Protein AF-0000000070430157 (afdb_homodimer)

InterPro domains:
  IPR010345 Interleukin-17 family [PF06083] (82-162)
  IPR029034 Cystine-knot cytokine [G3DSA:2.10.90.10] (23-167)
  IPR029034 Cystine-knot cytokine [SSF57501] (76-163)

Solvent-accessible surface area (backbone atoms only — not comparable to full-atom values): 18250 Å² total; per-residue (Å²): 130,84,74,80,76,74,55,38,76,71,51,65,69,58,50,15,68,73,65,25,70,49,89,90,49,81,51,57,49,43,42,67,38,67,71,50,29,56,55,49,44,53,68,38,42,75,74,48,82,62,81,71,77,79,70,67,41,77,42,85,66,44,74,66,68,67,56,67,96,63,74,43,32,70,48,84,54,61,51,45,21,24,28,16,28,36,19,33,25,38,36,38,25,91,55,32,44,69,40,55,43,42,30,37,42,60,28,33,65,45,18,51,50,96,86,49,59,44,90,57,29,31,34,41,71,39,48,47,53,41,77,32,36,35,57,43,80,97,39,55,41,100,86,41,25,48,31,64,46,68,35,76,40,83,38,31,54,41,28,22,30,24,45,51,71,56,130,129,84,76,81,78,74,55,37,77,71,50,64,67,58,50,15,67,72,65,26,71,49,90,91,49,82,51,58,49,42,42,68,39,69,71,50,29,54,55,48,44,53,67,38,41,74,72,48,80,59,82,72,78,78,72,67,42,78,44,86,65,41,75,63,70,66,57,67,96,62,73,43,32,70,49,83,53,61,51,46,19,24,28,17,27,36,20,34,26,38,37,40,25,90,55,32,46,69,39,55,41,43,29,36,42,60,27,33,65,46,17,50,49,95,86,50,61,45,91,55,28,30,34,42,71,38,48,46,53,42,76,32,35,36,56,44,80,98,37,54,40,99,85,41,26,48,30,66,45,67,37,78,41,83,39,31,55,42,28,21,32,25,44,52,71,56,131

Nearest PDB structures (foldseek):
  7z2m-assembly1_K  TM=6.916E-01  e=1.810E-05  Homo sapiens
  5hi3-assembly1_A  TM=7.019E-01  e=3.022E-05  Homo sapiens
  6hg4-assembly1_A-2  TM=6.286E-01  e=3.795E-05  Homo sapiens
  7z2m-assembly2_I  TM=6.191E-01  e=3.795E-05  Homo sapiens
  5hi5-assembly1_A  TM=6.437E-01  e=1.669E-04  Homo sapiens

Secondary structure (DSSP, 8-state):
------PBPPPHHHHHHHHS--TTSPPGGGGGSHHHHHHHHHHHHTT---------EEEEEES--SPPSS--TT-SSHHHHBSS-EEEEEEE-TTEESSEEEEEEES-SB---SSS--TTEEEEEEEEEEEEEEEEEEEE-TTSBEEEEEEEEEEEEEEEEEEPP--/------PBPPPHHHHHHHHS--TTSPPGGGGGSHHHHHHHHHHHHTT---------EEEEEES--SPPSS--TT-SSHHHHBSS-EEEEEEE-TTEESSEEEEEEES-SB---SSS--TTEEEEEEEEEEEEEEEEEEEE-TTSBEEEEEEEEEEEEEEEEEEPP--

Sequence (334 aa):
MYASSSCQDLTNWRIRQKLGYDPRDSDVSFNIIPQFYKSRKEVLKKSEENGIQRKEQFTRLYGNSTCPSELDTGAYHVMFRSSCPWYVELSVDKTRIPVTMAKARCRCKDCQMKTRPHPDFSCVPVNTYRKVLREIPNQCDSRGYKMYITRLEEVPVACTCVAARVMMYASSSCQDLTNWRIRQKLGYDPRDSDVSFNIIPQFYKSRKEVLKKSEENGIQRKEQFTRLYGNSTCPSELDTGAYHVMFRSSCPWYVELSVDKTRIPVTMAKARCRCKDCQMKTRPHPDFSCVPVNTYRKVLREIPNQCDSRGYKMYITRLEEVPVACTCVAARVM

Organism: Crassostrea virginica (NCBI:txid6565)

Foldseek 3Di:
DPPLQAFAADDPVVQCVVFPDDPVDDDQQCCLPPVVVVVVQVVQCVVDDDPPPFPKDKDFDFDDLADDPDAPCVDDDCLRRFLFHWGWIWIATPQKVVRTDIAIDTSFQFGHDHHDGDPFKGKDFRWGKGKMWGFDPPDYDPVRHTDTGIHIDTGTDHIHIGGHDDD/DPPLQAFAADDPVVQCVVFPDDPVDDDQQCCLPPVVVVVVQVVQCVVDDDPPPFPKDKDFDFDDLADDPDAPCVDDDVLRRFLFHWGWIWIATPQKVVRTDIAIDTSFQFGHDHHDGDPFKGKDFRWGKGKMWGFDPPDYDPVRHTDTGIHIDTGTDHIHIGGHDDD

Radius of gyration: 21.82 Å; Cα contacts (8 Å, |Δi|>4): 723; chains: 2; bounding box: 63×68×58 Å

Structure (mmCIF, N/CA/C/O backbone):
data_AF-0000000070430157-model_v1
#
loop_
_entity.id
_entity.type
_entity.pdbx_description
1 polymer 'Interleukin 17-like protein isoform X2'
#
loop_
_atom_site.group_PDB
_atom_site.id
_atom_site.type_symbol
_atom_site.label_atom_id
_atom_site.label_alt_id
_atom_site.label_comp_id
_atom_site.label_asym_id
_atom_site.label_entity_id
_atom_site.label_seq_id
_atom_site.pdbx_PDB_ins_code
_atom_site.Cartn_x
_atom_site.Cartn_y
_atom_site.Cartn_z
_atom_site.occupancy
_atom_site.B_iso_or_equiv
_atom_site.auth_seq_id
_atom_site.auth_comp_id
_atom_site.auth_asym_id
_atom_site.auth_atom_id
_atom_site.pdbx_PDB_model_num
ATOM 1 N N . MET A 1 1 ? -33.344 18.641 31 1 29.83 1 MET A N 1
ATOM 2 C CA . MET A 1 1 ? -33.094 18.578 29.578 1 29.83 1 MET A CA 1
ATOM 3 C C . MET A 1 1 ? -31.766 17.844 29.297 1 29.83 1 MET A C 1
ATOM 5 O O . MET A 1 1 ? -30.703 18.266 29.766 1 29.83 1 MET A O 1
ATOM 9 N N . TYR A 1 2 ? -31.562 16.531 29.422 1 35.59 2 TYR A N 1
ATOM 10 C CA . TYR A 1 2 ? -30.359 15.727 29.328 1 35.59 2 TYR A CA 1
ATOM 11 C C . TYR A 1 2 ? -29.609 16 28.031 1 35.59 2 TYR A C 1
ATOM 13 O O . TYR A 1 2 ? -30.156 15.805 26.938 1 35.59 2 TYR A O 1
ATOM 21 N N . ALA A 1 3 ? -29.047 17.125 27.797 1 40.72 3 ALA A N 1
ATOM 22 C CA . ALA A 1 3 ? -28.344 17.516 26.578 1 40.72 3 ALA A CA 1
ATOM 23 C C . ALA A 1 3 ? -27.422 16.406 26.094 1 40.72 3 ALA A C 1
ATOM 25 O O . ALA A 1 3 ? -26.438 16.062 26.766 1 40.72 3 ALA A O 1
ATOM 26 N N . SER A 1 4 ? -27.75 15.188 25.672 1 47.22 4 SER A N 1
ATOM 27 C CA . SER A 1 4 ? -27.016 14.062 25.094 1 47.22 4 SER A CA 1
ATOM 28 C C . SER A 1 4 ? -25.891 14.539 24.188 1 47.22 4 SER A C 1
ATOM 30 O O . SER A 1 4 ? -26.109 14.938 23.047 1 47.22 4 SER A O 1
ATOM 32 N N . SER A 1 5 ? -24.953 15.352 24.438 1 57.22 5 SER A N 1
ATOM 33 C CA . SER A 1 5 ? -23.969 16.156 23.734 1 57.22 5 SER A CA 1
ATOM 34 C C . SER A 1 5 ? -23.078 15.281 22.844 1 57.22 5 SER A C 1
ATOM 36 O O . SER A 1 5 ? -22.344 14.43 23.328 1 57.22 5 SER A O 1
ATOM 38 N N . SER A 1 6 ? -23.516 14.75 21.641 1 80.62 6 SER A N 1
ATOM 39 C CA . SER A 1 6 ? -22.828 13.938 20.641 1 80.62 6 SER A CA 1
ATOM 40 C C . SER A 1 6 ? -21.438 14.484 20.344 1 80.62 6 SER A C 1
ATOM 42 O O . SER A 1 6 ? -21.234 15.703 20.375 1 80.62 6 SER A O 1
ATOM 44 N N . CYS A 1 7 ? -20.391 13.727 20.469 1 91.81 7 CYS A N 1
ATOM 45 C CA . CYS A 1 7 ? -19.016 14.102 20.172 1 91.81 7 CYS A CA 1
ATOM 46 C C . CYS A 1 7 ? -18.922 14.703 18.766 1 91.81 7 CYS A C 1
ATOM 48 O O . CYS A 1 7 ? -19.625 14.281 17.859 1 91.81 7 CYS A O 1
ATOM 50 N N . GLN A 1 8 ? -18.203 15.773 18.656 1 94 8 GLN A N 1
ATOM 51 C CA . GLN A 1 8 ? -17.938 16.344 17.344 1 94 8 GLN A CA 1
ATOM 52 C C . GLN A 1 8 ? -16.922 15.508 16.562 1 94 8 GLN A C 1
ATOM 54 O O . GLN A 1 8 ? -16.078 14.836 17.172 1 94 8 GLN A O 1
ATOM 59 N N . ASP A 1 9 ? -17.031 15.562 15.25 1 92.88 9 ASP A N 1
ATOM 60 C CA . ASP A 1 9 ? -16.047 14.898 14.406 1 92.88 9 ASP A CA 1
ATOM 61 C C . ASP A 1 9 ? -14.688 15.602 14.5 1 92.88 9 ASP A C 1
ATOM 63 O O . ASP A 1 9 ? -14.625 16.797 14.781 1 92.88 9 ASP A O 1
ATOM 67 N N . LEU A 1 10 ? -13.625 14.82 14.242 1 93.06 10 LEU A N 1
ATOM 68 C CA . LEU A 1 10 ? -12.297 15.406 14.164 1 93.06 10 LEU A CA 1
ATOM 69 C C . LEU A 1 10 ? -12.203 16.391 13 1 93.06 10 LEU A C 1
ATOM 71 O O . LEU A 1 10 ? -12.789 16.156 11.945 1 93.06 10 LEU A O 1
ATOM 75 N N . THR A 1 11 ? -11.445 17.422 1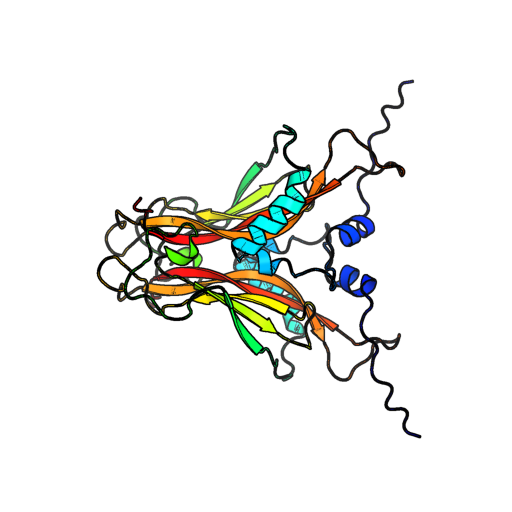3.289 1 91.69 11 THR A N 1
ATOM 76 C CA . THR A 1 11 ? -11.148 18.312 12.18 1 91.69 11 THR A CA 1
ATOM 77 C C . THR A 1 11 ? -10.148 17.672 11.219 1 91.69 11 THR A C 1
ATOM 79 O O . THR A 1 11 ? -9.422 16.75 11.602 1 91.69 11 THR A O 1
ATOM 82 N N . ASN A 1 12 ? -10.102 18.156 10 1 89.56 12 ASN A N 1
ATOM 83 C CA . ASN A 1 12 ? -9.141 17.672 9.016 1 89.56 12 ASN A CA 1
ATOM 84 C C . ASN A 1 12 ? -7.703 17.844 9.508 1 89.56 12 ASN A C 1
ATOM 86 O O . ASN A 1 12 ? -6.859 16.969 9.289 1 89.56 12 ASN A O 1
ATOM 90 N N . TRP A 1 13 ? -7.484 18.953 10.109 1 88 13 TRP A N 1
ATOM 91 C CA . TRP A 1 13 ? -6.148 19.219 10.633 1 88 13 TRP A CA 1
ATOM 92 C C . TRP A 1 13 ? -5.742 18.172 11.664 1 88 13 TRP A C 1
ATOM 94 O O . TRP A 1 13 ? -4.629 17.641 11.609 1 88 13 TRP A O 1
ATOM 104 N N . ARG A 1 14 ? -6.574 17.891 12.586 1 89.81 14 ARG A N 1
ATOM 105 C CA . ARG A 1 14 ? -6.285 16.891 13.617 1 89.81 14 ARG A CA 1
ATOM 106 C C . ARG A 1 14 ? -6.055 15.516 13.008 1 89.81 14 ARG A C 1
ATOM 108 O O . ARG A 1 14 ? -5.168 14.781 13.43 1 89.81 14 ARG A O 1
ATOM 115 N N . ILE A 1 15 ? -6.84 15.156 11.992 1 92.5 15 ILE A N 1
ATOM 116 C CA . ILE A 1 15 ? -6.691 13.883 11.297 1 92.5 15 ILE A CA 1
ATOM 117 C C . ILE A 1 15 ? -5.309 13.805 10.656 1 92.5 15 ILE A C 1
ATOM 119 O O . ILE A 1 15 ? -4.613 12.797 10.797 1 92.5 15 ILE A O 1
ATOM 123 N N . ARG A 1 16 ? -4.891 14.898 10.047 1 90.38 16 ARG A N 1
ATOM 124 C CA . ARG A 1 16 ? -3.582 14.938 9.398 1 90.38 16 ARG A CA 1
ATOM 125 C C . ARG A 1 16 ? -2.459 14.781 10.414 1 90.38 16 ARG A C 1
ATOM 127 O O . ARG A 1 16 ? -1.451 14.125 10.141 1 90.38 16 ARG A O 1
ATOM 134 N N . GLN A 1 17 ? -2.658 15.336 11.547 1 87.12 17 GLN A N 1
ATOM 135 C CA . GLN A 1 17 ? -1.645 15.242 12.594 1 87.12 17 GLN A CA 1
ATOM 136 C C . GLN A 1 17 ? -1.522 13.82 13.117 1 87.12 17 GLN A C 1
ATOM 138 O O . GLN A 1 17 ? -0.422 13.359 13.43 1 87.12 17 GLN A O 1
ATOM 143 N N . LYS A 1 18 ? -2.611 13.188 13.148 1 88.5 18 LYS A N 1
ATOM 144 C CA . LYS A 1 18 ? -2.621 11.852 13.727 1 88.5 18 LYS A CA 1
ATOM 145 C C . LYS A 1 18 ? -2.184 10.797 12.711 1 88.5 18 LYS A C 1
ATOM 147 O O . LYS A 1 18 ? -1.559 9.797 13.07 1 88.5 18 LYS A O 1
ATOM 152 N N . LEU A 1 19 ? -2.473 11.023 11.43 1 90.75 19 LEU A N 1
ATOM 153 C CA . LEU A 1 19 ? -2.199 10.031 10.391 1 90.75 19 LEU A CA 1
ATOM 154 C C . LEU A 1 19 ? -0.985 10.438 9.562 1 90.75 19 LEU A C 1
ATOM 156 O O . LEU A 1 19 ? -0.499 9.648 8.742 1 90.75 19 LEU A O 1
ATOM 160 N N . GLY A 1 20 ? -0.554 11.602 9.742 1 85.31 20 GLY A N 1
ATOM 161 C CA . GLY A 1 20 ? 0.449 12.18 8.859 1 85.31 20 GLY A CA 1
ATOM 162 C C . GLY A 1 20 ? 1.807 11.516 8.984 1 85.31 20 GLY A C 1
ATOM 163 O O . GLY A 1 20 ? 2.098 10.875 10 1 85.31 20 GLY A O 1
ATOM 164 N N . TYR A 1 21 ? 2.598 11.711 8.023 1 85.81 21 TYR A N 1
ATOM 165 C CA . TYR A 1 21 ? 3.969 11.219 7.973 1 85.81 21 TYR A CA 1
ATOM 166 C C . TYR A 1 21 ? 4.832 11.898 9.031 1 85.81 21 TYR A C 1
ATOM 168 O O . TYR A 1 21 ? 4.766 13.117 9.203 1 85.81 21 TYR A O 1
ATOM 176 N N . ASP A 1 22 ? 5.516 11.109 9.719 1 84.44 22 ASP A N 1
ATOM 177 C CA . ASP A 1 22 ? 6.516 11.57 10.68 1 84.44 22 ASP A CA 1
ATOM 178 C C . ASP A 1 22 ? 7.906 11.055 10.312 1 84.44 22 ASP A C 1
ATOM 180 O O . ASP A 1 22 ? 8.18 9.859 10.406 1 84.44 22 ASP A O 1
ATOM 184 N N . PRO A 1 23 ? 8.805 11.984 9.992 1 85.12 23 PRO A N 1
ATOM 185 C CA . PRO A 1 23 ? 10.125 11.547 9.555 1 85.12 23 PRO A CA 1
ATOM 186 C C . PRO A 1 23 ? 10.914 10.852 10.656 1 85.12 23 PRO A C 1
ATOM 188 O O . PRO A 1 23 ? 11.945 10.227 10.383 1 85.12 23 PRO A O 1
ATOM 191 N N . ARG A 1 24 ? 10.531 11.031 11.859 1 84.19 24 ARG A N 1
ATOM 192 C CA . ARG A 1 24 ? 11.227 10.375 12.961 1 84.19 24 ARG A CA 1
ATOM 193 C C . ARG A 1 24 ? 10.836 8.906 13.062 1 84.19 24 ARG A C 1
ATOM 195 O O . ARG A 1 24 ? 11.539 8.117 13.695 1 84.19 24 ARG A O 1
ATOM 202 N N . ASP A 1 25 ? 9.633 8.594 12.422 1 85.25 25 ASP A N 1
ATOM 203 C CA . ASP A 1 25 ? 9.148 7.219 12.438 1 85.25 25 ASP A CA 1
ATOM 204 C C . ASP A 1 25 ? 9.578 6.477 11.172 1 85.25 25 ASP A C 1
ATOM 206 O O . ASP A 1 25 ? 9.82 7.094 10.133 1 85.25 25 ASP A O 1
ATOM 210 N N . SER A 1 26 ? 9.742 5.137 11.344 1 89.5 26 SER A N 1
ATOM 211 C CA . SER A 1 26 ? 9.922 4.336 10.141 1 89.5 26 SER A CA 1
ATOM 212 C C . SER A 1 26 ? 8.695 4.426 9.234 1 89.5 26 SER A C 1
ATOM 214 O O . SER A 1 26 ? 7.562 4.453 9.711 1 89.5 26 SER A O 1
ATOM 216 N N . ASP A 1 27 ? 8.969 4.527 8.031 1 93.75 27 ASP A N 1
ATOM 217 C CA . ASP A 1 27 ? 7.875 4.586 7.062 1 93.75 27 ASP A CA 1
ATOM 218 C C . ASP A 1 27 ? 7.004 3.334 7.141 1 93.75 27 ASP A C 1
ATOM 220 O O . ASP A 1 27 ? 7.5 2.242 7.418 1 93.75 27 ASP A O 1
ATOM 224 N N . VAL A 1 28 ? 5.715 3.494 6.77 1 93.5 28 VAL A N 1
ATOM 225 C CA . VAL A 1 28 ? 4.742 2.42 6.914 1 93.5 28 VAL A CA 1
ATOM 226 C C . VAL A 1 28 ? 5.078 1.282 5.949 1 93.5 28 VAL A C 1
ATOM 228 O O . VAL A 1 28 ? 4.652 0.142 6.156 1 93.5 28 VAL A O 1
ATOM 231 N N . SER A 1 29 ? 5.871 1.55 4.879 1 96.44 29 SER A N 1
ATOM 232 C CA . SER A 1 29 ? 6.223 0.533 3.895 1 96.44 29 SER A CA 1
ATOM 233 C C . SER A 1 29 ? 7.062 -0.578 4.52 1 96.44 29 SER A C 1
ATOM 235 O O . SER A 1 29 ? 7.109 -1.694 3.996 1 96.44 29 SER A O 1
ATOM 237 N N . PHE A 1 30 ? 7.68 -0.305 5.656 1 96.75 30 PHE A N 1
ATOM 238 C CA . PHE A 1 30 ? 8.562 -1.291 6.277 1 96.75 30 PHE A CA 1
ATOM 239 C C . PHE A 1 30 ? 7.75 -2.424 6.895 1 96.75 30 PHE A C 1
ATOM 241 O O . PHE A 1 30 ? 8.297 -3.482 7.215 1 96.75 30 PHE A O 1
ATOM 248 N N . ASN A 1 31 ? 6.5 -2.225 6.98 1 95.62 31 ASN A N 1
ATOM 249 C CA . ASN A 1 31 ? 5.656 -3.227 7.625 1 95.62 31 ASN A CA 1
ATOM 250 C C . ASN A 1 31 ? 5.402 -4.422 6.711 1 95.62 31 ASN A C 1
ATOM 252 O O . ASN A 1 31 ? 4.781 -5.402 7.121 1 95.62 31 ASN A O 1
ATOM 256 N N . ILE A 1 32 ? 5.91 -4.43 5.453 1 97.25 32 ILE A N 1
ATOM 257 C CA . ILE A 1 32 ? 5.828 -5.617 4.609 1 97.25 32 ILE A CA 1
ATOM 258 C C . ILE A 1 32 ? 6.852 -6.652 5.07 1 97.25 32 ILE A C 1
ATOM 260 O O . ILE A 1 32 ? 6.82 -7.805 4.633 1 97.25 32 ILE A O 1
ATOM 264 N N . ILE A 1 33 ? 7.777 -6.133 5.902 1 96.06 33 ILE A N 1
ATOM 265 C CA . ILE A 1 33 ? 8.727 -7.039 6.543 1 96.06 33 ILE A CA 1
ATOM 266 C C . ILE A 1 33 ? 8.07 -7.699 7.754 1 96.06 33 ILE A C 1
ATOM 268 O O . ILE A 1 33 ? 7.676 -7.016 8.703 1 96.06 33 ILE A O 1
ATOM 272 N N . PRO A 1 34 ? 8.008 -9.016 7.766 1 91.5 34 PRO A N 1
ATOM 273 C CA . PRO A 1 34 ? 7.227 -9.727 8.781 1 91.5 34 PRO A CA 1
ATOM 274 C C . PRO A 1 34 ? 7.637 -9.352 10.203 1 91.5 34 PRO A C 1
ATOM 276 O O . PRO A 1 34 ? 6.777 -9.055 11.039 1 91.5 34 PRO A O 1
ATOM 279 N N . GLN A 1 35 ? 8.852 -9.25 10.516 1 89.5 35 GLN A N 1
ATOM 280 C CA . GLN A 1 35 ? 9.305 -8.953 11.875 1 89.5 35 GLN A CA 1
ATOM 281 C C . GLN A 1 35 ? 8.938 -7.531 12.281 1 89.5 35 GLN A C 1
ATOM 283 O O . GLN A 1 35 ? 8.586 -7.281 13.438 1 89.5 35 GLN A O 1
ATOM 288 N N . PHE A 1 36 ? 8.977 -6.684 11.375 1 90 36 PHE A N 1
ATOM 289 C CA . PHE A 1 36 ? 8.664 -5.281 11.641 1 90 36 PHE A CA 1
ATOM 290 C C . PHE A 1 36 ? 7.18 -5.102 11.922 1 90 36 PHE A C 1
ATOM 292 O O . PHE A 1 36 ? 6.801 -4.406 12.859 1 90 36 PHE A O 1
ATOM 299 N N . TYR A 1 37 ? 6.457 -5.785 11.148 1 87.19 37 TYR A N 1
ATOM 300 C CA . TYR A 1 37 ? 5.012 -5.711 11.32 1 87.19 37 TYR A CA 1
ATOM 301 C C . TYR A 1 37 ? 4.594 -6.254 12.68 1 87.19 37 TYR A C 1
ATOM 303 O O . TYR A 1 37 ? 3.785 -5.641 13.383 1 87.19 37 TYR A O 1
ATOM 311 N N . LYS A 1 38 ? 5.086 -7.363 13.016 1 82.88 38 LYS A N 1
ATOM 312 C CA . LYS A 1 38 ? 4.742 -7.977 14.297 1 82.88 38 LYS A CA 1
ATOM 313 C C . LYS A 1 38 ? 5.07 -7.043 15.461 1 82.88 38 LYS A C 1
ATOM 315 O O . LYS A 1 38 ? 4.254 -6.863 16.375 1 82.88 38 LYS A O 1
ATOM 320 N N . SER A 1 39 ? 6.129 -6.422 15.391 1 82.38 39 SER A N 1
ATOM 321 C CA . SER A 1 39 ? 6.57 -5.523 16.453 1 82.38 39 SER A CA 1
ATOM 322 C C . SER A 1 39 ? 5.68 -4.285 16.531 1 82.38 39 SER A C 1
ATOM 324 O O . SER A 1 39 ? 5.273 -3.877 17.625 1 82.38 39 SER A O 1
ATOM 326 N N . ARG A 1 40 ? 5.359 -3.795 15.383 1 79.69 40 ARG A N 1
ATOM 327 C CA . ARG A 1 40 ? 4.578 -2.562 15.344 1 79.69 40 ARG A CA 1
ATOM 328 C C . ARG A 1 40 ? 3.131 -2.822 15.742 1 79.69 40 ARG A C 1
ATOM 330 O O . ARG A 1 40 ? 2.516 -2.006 16.438 1 79.69 40 ARG A O 1
ATOM 337 N N . LYS A 1 41 ? 2.684 -3.943 15.234 1 77.5 41 LYS A N 1
ATOM 338 C CA . LYS A 1 41 ? 1.318 -4.32 15.586 1 77.5 41 LYS A CA 1
ATOM 339 C C . LYS A 1 41 ? 1.164 -4.496 17.094 1 77.5 41 LYS A C 1
ATOM 341 O O . LYS A 1 41 ? 0.147 -4.102 17.672 1 77.5 41 LYS A O 1
ATOM 346 N N . GLU A 1 42 ? 2.072 -5.055 17.672 1 74.12 42 GLU A N 1
ATOM 347 C CA . GLU A 1 42 ? 2.062 -5.254 19.125 1 74.12 42 GLU A CA 1
ATOM 348 C C . GLU A 1 42 ? 2.074 -3.92 19.859 1 74.12 42 GLU A C 1
ATOM 350 O O . GLU A 1 42 ? 1.373 -3.754 20.859 1 74.12 42 GLU A O 1
ATOM 355 N N . VAL A 1 43 ? 2.725 -3.021 19.266 1 67.56 43 VAL A N 1
ATOM 356 C CA . VAL A 1 43 ? 2.82 -1.701 19.875 1 67.56 43 VAL A CA 1
ATOM 357 C C . VAL A 1 43 ? 1.497 -0.957 19.719 1 67.56 43 VAL A C 1
ATOM 359 O O . VAL A 1 43 ? 1.045 -0.269 20.641 1 67.56 43 VAL A O 1
ATOM 362 N N . LEU A 1 44 ? 0.993 -1.31 18.531 1 64.69 44 LEU A N 1
ATOM 363 C CA . LEU A 1 44 ? -0.241 -0.585 18.25 1 64.69 44 LEU A CA 1
ATOM 364 C C . LEU A 1 44 ? -1.448 -1.328 18.812 1 64.69 44 LEU A C 1
ATOM 366 O O . LEU A 1 44 ? -2.504 -0.729 19.031 1 64.69 44 LEU A O 1
ATOM 370 N N . LYS A 1 45 ? -1.643 -2.816 18.781 1 59.09 45 LYS A N 1
ATOM 371 C CA . LYS A 1 45 ? -2.713 -3.625 19.344 1 59.09 45 LYS A CA 1
ATOM 372 C C . LYS A 1 45 ? -2.826 -3.398 20.859 1 59.09 45 LYS A C 1
ATOM 374 O O . LYS A 1 45 ? -3.875 -3.656 21.453 1 59.09 45 LYS A O 1
ATOM 379 N N . LYS A 1 46 ? -1.7 -3.252 21.547 1 51.5 46 LYS A N 1
ATOM 380 C CA . LYS A 1 46 ? -2 -3.162 22.969 1 51.5 46 LYS A CA 1
ATOM 381 C C . LYS A 1 46 ? -3.338 -2.465 23.219 1 51.5 46 LYS A C 1
ATOM 383 O O . LYS A 1 46 ? -3.867 -2.488 24.328 1 51.5 46 LYS A O 1
ATOM 388 N N . SER A 1 47 ? -3.75 -1.555 22.406 1 47.09 47 SER A N 1
ATOM 389 C CA . SER A 1 47 ? -5.074 -1.043 22.75 1 47.09 47 SER A CA 1
ATOM 390 C C . SER A 1 47 ? -6.172 -1.919 22.156 1 47.09 47 SER A C 1
ATOM 392 O O . SER A 1 47 ? -7.137 -1.41 21.578 1 47.09 47 SER A O 1
ATOM 394 N N . GLU A 1 48 ? -5.844 -2.914 21.469 1 46 48 GLU A N 1
ATOM 395 C CA . GLU A 1 48 ? -6.852 -3.623 20.688 1 46 48 GLU A CA 1
ATOM 396 C C . GLU A 1 48 ? -8.172 -3.715 21.438 1 46 48 GLU A C 1
ATOM 398 O O . GLU A 1 48 ? -9.219 -3.326 20.906 1 46 48 GLU A O 1
ATOM 403 N N . GLU A 1 49 ? -8.352 -5.148 21.828 1 46.53 49 GLU A N 1
ATOM 404 C CA . GLU A 1 49 ? -9.5 -5.992 21.531 1 46.53 49 GLU A CA 1
ATOM 405 C C . GLU A 1 49 ? -10.75 -5.516 22.266 1 46.53 49 GLU A C 1
ATOM 407 O O . GLU A 1 49 ? -11.141 -6.109 23.281 1 46.53 49 GLU A O 1
ATOM 412 N N . ASN A 1 50 ? -10.695 -4.422 22.625 1 45 50 ASN A N 1
ATOM 413 C CA . ASN A 1 50 ? -12.062 -4.461 23.141 1 45 50 ASN A CA 1
ATOM 414 C C . ASN A 1 50 ? -13.055 -4.867 22.047 1 45 50 ASN A C 1
ATOM 416 O O . ASN A 1 50 ? -12.797 -4.66 20.859 1 45 50 ASN A O 1
ATOM 420 N N . GLY A 1 51 ? -13.953 -5.738 22.188 1 46.56 51 GLY A N 1
ATOM 421 C CA . GLY A 1 51 ? -15.188 -6.285 21.656 1 46.56 51 GLY A CA 1
ATOM 422 C C . GLY A 1 51 ? -15.828 -5.387 20.609 1 46.56 51 GLY A C 1
ATOM 423 O O . GLY A 1 51 ? -17.031 -5.469 20.375 1 46.56 51 GLY A O 1
ATOM 424 N N . ILE A 1 52 ? -15.281 -4.227 20.406 1 52.28 52 ILE A N 1
ATOM 425 C CA . ILE A 1 52 ? -16.172 -3.449 19.547 1 52.28 52 ILE A CA 1
ATOM 426 C C . ILE A 1 52 ? -16.234 -4.09 18.156 1 52.28 52 ILE A C 1
ATOM 428 O O . ILE A 1 52 ? -15.203 -4.277 17.5 1 52.28 52 ILE A O 1
ATOM 432 N N . GLN A 1 53 ? -17.219 -4.879 17.875 1 54.91 53 GLN A N 1
ATOM 433 C CA . GLN A 1 53 ? -17.625 -5.488 16.609 1 54.91 53 GLN A CA 1
ATOM 434 C C . GLN A 1 53 ? -17.422 -4.527 15.438 1 54.91 53 GLN A C 1
ATOM 436 O O . GLN A 1 53 ? -17.984 -3.434 15.422 1 54.91 53 GLN A O 1
ATOM 441 N N . ARG A 1 54 ? -16.328 -4.527 14.695 1 63.25 54 ARG A N 1
ATOM 442 C CA . ARG A 1 54 ? -16.094 -3.797 13.453 1 63.25 54 ARG A CA 1
ATOM 443 C C . ARG A 1 54 ? -17.156 -4.117 12.414 1 63.25 54 ARG A C 1
ATOM 445 O O . ARG A 1 54 ? -17.438 -5.289 12.148 1 63.25 54 ARG A O 1
ATOM 452 N N . LYS A 1 55 ? -18 -3.129 12.172 1 80.94 55 LYS A N 1
ATOM 453 C CA . LYS A 1 55 ? -19 -3.303 11.133 1 80.94 55 LYS A CA 1
ATOM 454 C C . LYS A 1 55 ? -18.469 -2.848 9.773 1 80.94 55 LYS A C 1
ATOM 456 O O . LYS A 1 55 ? -18.938 -1.85 9.227 1 80.94 55 LYS A O 1
ATOM 461 N N . GLU A 1 56 ? -17.375 -3.533 9.305 1 92.62 56 GLU A N 1
ATOM 462 C CA . GLU A 1 56 ? -16.891 -3.236 7.965 1 92.62 56 GLU A CA 1
ATOM 463 C C . GLU A 1 56 ? -17.734 -3.93 6.902 1 92.62 56 GLU A C 1
ATOM 465 O O . GLU A 1 56 ? -18.078 -5.109 7.039 1 92.62 56 GLU A O 1
ATOM 470 N N . GLN A 1 57 ? -18.203 -3.131 5.969 1 96.56 57 GLN A N 1
ATOM 471 C CA . GLN A 1 57 ? -18.984 -3.645 4.848 1 96.56 57 GLN A CA 1
ATOM 472 C C . GLN A 1 57 ? -18.156 -3.67 3.566 1 96.56 57 GLN A C 1
ATOM 474 O O . GLN A 1 57 ? -17.359 -2.771 3.324 1 96.56 57 GLN A O 1
ATOM 479 N N . PHE A 1 58 ? -18.453 -4.703 2.768 1 97.06 58 PHE A N 1
ATOM 480 C CA . PHE A 1 58 ? -17.719 -4.859 1.516 1 97.06 58 PHE A CA 1
ATOM 481 C C . PHE A 1 58 ? -18.688 -4.93 0.334 1 97.06 58 PHE A C 1
ATOM 483 O O . PHE A 1 58 ? -19.703 -5.625 0.395 1 97.06 58 PHE A O 1
ATOM 490 N N . THR A 1 59 ? -18.391 -4.152 -0.673 1 97.75 59 THR A N 1
ATOM 491 C CA . THR A 1 59 ? -19.125 -4.211 -1.936 1 97.75 59 THR A CA 1
ATOM 492 C C . THR A 1 59 ? -18.156 -4.297 -3.113 1 97.75 59 THR A C 1
ATOM 494 O O . THR A 1 59 ? -17.109 -3.641 -3.117 1 97.75 59 THR A O 1
ATOM 497 N N . ARG A 1 60 ? -18.5 -5.078 -4.062 1 97.38 60 ARG A N 1
ATOM 498 C CA . ARG A 1 60 ? -17.656 -5.168 -5.25 1 97.38 60 ARG A CA 1
ATOM 499 C C . ARG A 1 60 ? -17.562 -3.816 -5.953 1 97.38 60 ARG A C 1
ATOM 501 O O . ARG A 1 60 ? -18.578 -3.178 -6.234 1 97.38 60 ARG A O 1
ATOM 508 N N . LEU A 1 61 ? -16.406 -3.471 -6.227 1 97.56 61 LEU A N 1
ATOM 509 C CA . LEU A 1 61 ? -16.172 -2.152 -6.805 1 97.56 61 LEU A CA 1
ATOM 510 C C . LEU A 1 61 ? -15.68 -2.27 -8.242 1 97.56 61 LEU A C 1
ATOM 512 O O . LEU A 1 61 ? -16.141 -1.536 -9.125 1 97.56 61 LEU A O 1
ATOM 516 N N . TYR A 1 62 ? -14.734 -3.178 -8.508 1 97.38 62 TYR A N 1
ATOM 517 C CA . TYR A 1 62 ? -14.117 -3.279 -9.828 1 97.38 62 TYR A CA 1
ATOM 518 C C . TYR A 1 62 ? -13.68 -4.711 -10.117 1 97.38 62 TYR A C 1
ATOM 520 O O . TYR A 1 62 ? -13.039 -5.352 -9.273 1 97.38 62 TYR A O 1
ATOM 528 N N . GLY A 1 63 ? -13.969 -5.176 -11.32 1 94.94 63 GLY A N 1
ATOM 529 C CA . GLY A 1 63 ? -13.562 -6.508 -11.734 1 94.94 63 GLY A CA 1
ATOM 530 C C . GLY A 1 63 ? -14.625 -7.559 -11.477 1 94.94 63 GLY A C 1
ATOM 531 O O . GLY A 1 63 ? -15.555 -7.332 -10.703 1 94.94 63 GLY A O 1
ATOM 532 N N . ASN A 1 64 ? -14.453 -8.75 -12.172 1 94.38 64 ASN A N 1
ATOM 533 C CA . ASN A 1 64 ? -15.336 -9.891 -11.953 1 94.38 64 ASN A CA 1
ATOM 534 C C . ASN A 1 64 ? -14.945 -10.664 -10.695 1 94.38 64 ASN A C 1
ATOM 536 O O . ASN A 1 64 ? -13.766 -10.859 -10.422 1 94.38 64 ASN A O 1
ATOM 540 N N . SER A 1 65 ? -15.977 -11.039 -9.93 1 95.94 65 SER A N 1
ATOM 541 C CA . SER A 1 65 ? -15.688 -11.719 -8.664 1 95.94 65 SER A CA 1
ATOM 542 C C . SER A 1 65 ? -15.641 -13.234 -8.852 1 95.94 65 SER A C 1
ATOM 544 O O . SER A 1 65 ? -15.211 -13.953 -7.949 1 95.94 65 SER A O 1
ATOM 546 N N . THR A 1 66 ? -16.062 -13.695 -10 1 95.31 66 THR A N 1
ATOM 547 C CA . THR A 1 66 ? -16.125 -15.133 -10.258 1 95.31 66 THR A CA 1
ATOM 548 C C . THR A 1 66 ? -14.766 -15.641 -10.742 1 95.31 66 THR A C 1
ATOM 550 O O . THR A 1 66 ? -14.109 -15 -11.562 1 95.31 66 THR A O 1
ATOM 553 N N . CYS A 1 67 ? -14.359 -16.766 -10.242 1 93.88 67 CYS A N 1
ATOM 554 C CA . CYS A 1 67 ? -13.125 -17.391 -10.711 1 93.88 67 CYS A CA 1
ATOM 555 C C . CYS A 1 67 ? -13.25 -17.828 -12.164 1 93.88 67 CYS A C 1
ATOM 557 O O . CYS A 1 67 ? -14.133 -18.625 -12.5 1 93.88 67 CYS A O 1
ATOM 559 N N . PRO A 1 68 ? -12.32 -17.391 -12.945 1 89.44 68 PRO A N 1
ATOM 560 C CA . PRO A 1 68 ? -12.438 -17.734 -14.359 1 89.44 68 PRO A CA 1
ATOM 561 C C . PRO A 1 68 ? -12.008 -19.172 -14.648 1 89.44 68 PRO A C 1
ATOM 563 O O . PRO A 1 68 ? -11.148 -19.719 -13.953 1 89.44 68 PRO A O 1
ATOM 566 N N . SER A 1 69 ? -12.664 -19.719 -15.664 1 84.44 69 SER A N 1
ATOM 567 C CA . SER A 1 69 ? -12.258 -21.047 -16.109 1 84.44 69 SER A CA 1
ATOM 568 C C . SER A 1 69 ? -10.938 -20.984 -16.891 1 84.44 69 SER A C 1
ATOM 570 O O . SER A 1 69 ? -10.188 -21.969 -16.906 1 84.44 69 SER A O 1
ATOM 572 N N . GLU A 1 70 ? -10.766 -19.797 -17.516 1 82.25 70 GLU A N 1
ATOM 573 C CA . GLU A 1 70 ? -9.516 -19.531 -18.234 1 82.25 70 GLU A CA 1
ATOM 574 C C . GLU A 1 70 ? -9.047 -18.094 -18 1 82.25 70 GLU A C 1
ATOM 576 O O . GLU A 1 70 ? -9.859 -17.172 -17.969 1 82.25 70 GLU A O 1
ATOM 581 N N . LEU A 1 71 ? -7.719 -18.047 -17.906 1 82.19 71 LEU A N 1
ATOM 582 C CA . LEU A 1 71 ? -7.168 -16.703 -17.703 1 82.19 71 LEU A CA 1
ATOM 583 C C . LEU A 1 71 ? -7.316 -15.859 -18.969 1 82.19 71 LEU A C 1
ATOM 585 O O . LEU A 1 71 ? -7.188 -16.375 -20.078 1 82.19 71 LEU A O 1
ATOM 589 N N . ASP A 1 72 ? -7.629 -14.617 -18.766 1 79.38 72 ASP A N 1
ATOM 590 C CA . ASP A 1 72 ? -7.645 -13.664 -19.859 1 79.38 72 ASP A CA 1
ATOM 591 C C . ASP A 1 72 ? -6.234 -13.203 -20.219 1 79.38 72 ASP A C 1
ATOM 593 O O . ASP A 1 72 ? -5.805 -12.125 -19.781 1 79.38 72 ASP A O 1
ATOM 597 N N . THR A 1 73 ? -5.516 -13.875 -21.047 1 79.31 73 THR A N 1
ATOM 598 C CA . THR A 1 73 ? -4.109 -13.617 -21.344 1 79.31 73 THR A CA 1
ATOM 599 C C . THR A 1 73 ? -3.957 -12.391 -22.234 1 79.31 73 THR A C 1
ATOM 601 O O . THR A 1 73 ? -2.852 -11.883 -22.406 1 79.31 73 THR A O 1
ATOM 604 N N . GLY A 1 74 ? -5.07 -11.859 -22.734 1 78.12 74 GLY A N 1
ATOM 605 C CA . GLY A 1 74 ? -5.027 -10.656 -23.547 1 78.12 74 GLY A CA 1
ATOM 606 C C . GLY A 1 74 ? -5.199 -9.383 -22.75 1 78.12 74 GLY A C 1
ATOM 607 O O . GLY A 1 74 ? -5.047 -8.281 -23.281 1 78.12 74 GLY A O 1
ATOM 608 N N . ALA A 1 75 ? -5.539 -9.609 -21.547 1 81.44 75 ALA A N 1
ATOM 609 C CA . ALA A 1 75 ? -5.801 -8.438 -20.719 1 81.44 75 ALA A CA 1
ATOM 610 C C . ALA A 1 75 ? -4.516 -7.672 -20.438 1 81.44 75 ALA A C 1
ATOM 612 O O . ALA A 1 75 ? -3.441 -8.266 -20.312 1 81.44 75 ALA A O 1
ATOM 613 N N . TYR A 1 76 ? -4.656 -6.426 -20.266 1 80.06 76 TYR A N 1
ATOM 614 C CA . TYR A 1 76 ? -3.486 -5.582 -20.047 1 80.06 76 TYR A CA 1
ATOM 615 C C . TYR A 1 76 ? -3.066 -5.613 -18.578 1 80.06 76 TYR A C 1
ATOM 617 O O . TYR A 1 76 ? -1.88 -5.742 -18.266 1 80.06 76 TYR A O 1
ATOM 625 N N . HIS A 1 77 ? -4.047 -5.52 -17.766 1 88.69 77 HIS A N 1
ATOM 626 C CA . HIS A 1 77 ? -3.689 -5.375 -16.359 1 88.69 77 HIS A CA 1
ATOM 627 C C . HIS A 1 77 ? -3.404 -6.73 -15.727 1 88.69 77 HIS A C 1
ATOM 629 O O . HIS A 1 77 ? -4.121 -7.703 -15.977 1 88.69 77 HIS A O 1
ATOM 635 N N . VAL A 1 78 ? -2.475 -6.766 -14.891 1 92.56 78 VAL A N 1
ATOM 636 C CA . VAL A 1 78 ? -1.909 -7.965 -14.281 1 92.56 78 VAL A CA 1
ATOM 637 C C . VAL A 1 78 ? -2.99 -8.703 -13.484 1 92.56 78 VAL A C 1
ATOM 639 O O . VAL A 1 78 ? -2.979 -9.93 -13.406 1 92.56 78 VAL A O 1
ATOM 642 N N . MET A 1 79 ? -4.004 -8.008 -13.008 1 94.25 79 MET A N 1
ATOM 643 C CA . MET A 1 79 ? -5.023 -8.594 -12.141 1 94.25 79 MET A CA 1
ATOM 644 C C . MET A 1 79 ? -5.863 -9.609 -12.898 1 94.25 79 MET A C 1
ATOM 646 O O . MET A 1 79 ? -6.5 -10.477 -12.297 1 94.25 79 MET A O 1
ATOM 650 N N . PHE A 1 80 ? -5.762 -9.555 -14.227 1 90.44 80 PHE A N 1
ATOM 651 C CA . PHE A 1 80 ? -6.578 -10.445 -15.039 1 90.44 80 PHE A CA 1
ATOM 652 C C . PHE A 1 80 ? -5.742 -11.594 -15.602 1 90.44 80 PHE A C 1
ATOM 654 O O . PHE A 1 80 ? -6.289 -12.594 -16.062 1 90.44 80 PHE A O 1
ATOM 661 N N . ARG A 1 81 ? -4.48 -11.484 -15.469 1 91.31 81 ARG A N 1
ATOM 662 C CA . ARG A 1 81 ? -3.592 -12.484 -16.047 1 91.31 81 ARG A CA 1
ATOM 663 C C . ARG A 1 81 ? -2.881 -13.281 -14.969 1 91.31 81 ARG A C 1
ATOM 665 O O . ARG A 1 81 ? -2.209 -14.273 -15.258 1 91.31 81 ARG A O 1
ATOM 672 N N . SER A 1 82 ? -2.99 -12.797 -13.781 1 93.62 82 SER A N 1
ATOM 673 C CA . SER A 1 82 ? -2.389 -13.508 -12.656 1 93.62 82 SER A CA 1
ATOM 674 C C . SER A 1 82 ? -2.979 -14.906 -12.508 1 93.62 82 SER A C 1
ATOM 676 O O . SER A 1 82 ? -4.164 -15.117 -12.766 1 93.62 82 SER A O 1
ATOM 678 N N . SER A 1 83 ? -2.125 -15.844 -12.062 1 92.25 83 SER A N 1
ATOM 679 C CA . SER A 1 83 ? -2.619 -17.172 -11.727 1 92.25 83 SER A CA 1
ATOM 680 C C . SER A 1 83 ? -3.582 -17.125 -10.547 1 92.25 83 SER A C 1
ATOM 682 O O . SER A 1 83 ? -4.281 -18.109 -10.273 1 92.25 83 SER A O 1
ATOM 684 N N . CYS A 1 84 ? -3.566 -16.047 -9.828 1 95.12 84 CYS A N 1
ATOM 685 C CA . CYS A 1 84 ? -4.527 -15.734 -8.773 1 95.12 84 CYS A CA 1
ATOM 686 C C . CYS A 1 84 ? -5.203 -14.391 -9.031 1 95.12 84 CYS A C 1
ATOM 688 O O . CYS A 1 84 ? -4.953 -13.414 -8.312 1 95.12 84 CYS A O 1
ATOM 690 N N . PRO A 1 85 ? -6.129 -14.406 -10.078 1 95.69 85 PRO A N 1
ATOM 691 C CA . PRO A 1 85 ? -6.781 -13.133 -10.375 1 95.69 85 PRO A CA 1
ATOM 692 C C . PRO A 1 85 ? -7.539 -12.562 -9.172 1 95.69 85 PRO A C 1
ATOM 694 O O . PRO A 1 85 ? -7.91 -13.305 -8.266 1 95.69 85 PRO A O 1
ATOM 697 N N . TRP A 1 86 ? -7.707 -11.227 -9.195 1 98.06 86 TRP A N 1
ATOM 698 C CA . TRP A 1 86 ? -8.414 -10.602 -8.086 1 98.06 86 TRP A CA 1
ATOM 699 C C . TRP A 1 86 ? -9.375 -9.531 -8.586 1 98.06 86 TRP A C 1
ATOM 701 O O . TRP A 1 86 ? -9.359 -9.172 -9.773 1 98.06 86 TRP A O 1
ATOM 711 N N . TYR A 1 87 ? -10.258 -9.203 -7.746 1 97.81 87 TYR A N 1
ATOM 712 C CA . TYR A 1 87 ? -11.133 -8.047 -7.945 1 97.81 87 TYR A CA 1
ATOM 713 C C . TYR A 1 87 ? -11.031 -7.078 -6.777 1 97.81 87 TYR A C 1
ATOM 715 O O . TYR A 1 87 ? -10.328 -7.348 -5.797 1 97.81 87 TYR A O 1
ATOM 723 N N . VAL A 1 88 ? -11.625 -5.863 -6.98 1 98.56 88 VAL A N 1
ATOM 724 C CA . VAL A 1 88 ? -11.492 -4.832 -5.957 1 98.56 88 VAL A CA 1
ATOM 725 C C . VAL A 1 88 ? -12.836 -4.598 -5.273 1 98.56 88 VAL A C 1
ATOM 727 O O . VAL A 1 88 ? -13.867 -4.477 -5.941 1 98.56 88 VAL A O 1
ATOM 730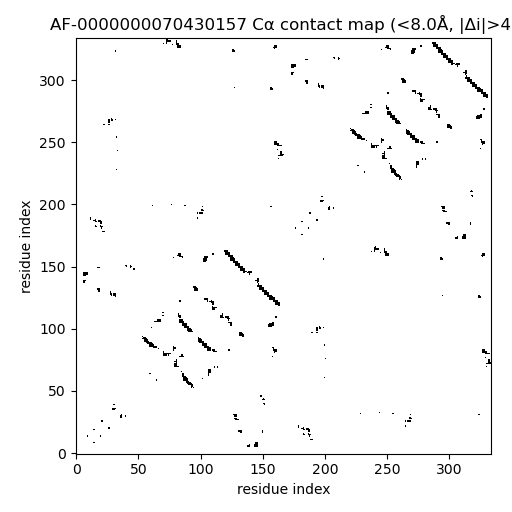 N N . GLU A 1 89 ? -12.734 -4.559 -3.959 1 98.56 89 GLU A N 1
ATOM 731 C CA . GLU A 1 89 ? -13.914 -4.266 -3.148 1 98.56 89 GLU A CA 1
ATOM 732 C C . GLU A 1 89 ? -13.797 -2.898 -2.48 1 98.56 89 GLU A C 1
ATOM 734 O O . GLU A 1 89 ? -12.703 -2.467 -2.119 1 98.56 89 GLU A O 1
ATOM 739 N N . LEU A 1 90 ? -14.961 -2.295 -2.377 1 98.19 90 LEU A N 1
ATOM 740 C CA . LEU A 1 90 ? -15.078 -1.111 -1.532 1 98.19 90 LEU A CA 1
ATOM 741 C C . LEU A 1 90 ? -15.273 -1.504 -0.072 1 98.19 90 LEU A C 1
ATOM 743 O O . LEU A 1 90 ? -16.266 -2.154 0.272 1 98.19 90 LEU A O 1
ATOM 747 N N . SER A 1 91 ? -14.328 -1.229 0.716 1 97.56 91 SER A N 1
ATOM 748 C CA . SER A 1 91 ? -14.438 -1.397 2.162 1 97.56 91 SER A CA 1
ATOM 749 C C . SER A 1 91 ? -14.984 -0.138 2.824 1 97.56 91 SER A C 1
ATOM 751 O O . SER A 1 91 ? -14.406 0.944 2.686 1 97.56 91 SER A O 1
ATOM 753 N N . VAL A 1 92 ? -16.141 -0.272 3.58 1 97.25 92 VAL A N 1
ATOM 754 C CA . VAL A 1 92 ? -16.75 0.858 4.273 1 97.25 92 VAL A CA 1
ATOM 755 C C . VAL A 1 92 ? -16.812 0.571 5.773 1 97.25 92 VAL A C 1
ATOM 757 O O . VAL A 1 92 ? -17.438 -0.407 6.199 1 97.25 92 VAL A O 1
ATOM 760 N N . ASP A 1 93 ? -16.156 1.323 6.547 1 95.12 93 ASP A N 1
ATOM 761 C CA . ASP A 1 93 ? -16.188 1.292 8.008 1 95.12 93 ASP A CA 1
ATOM 762 C C . ASP A 1 93 ? -16.375 2.693 8.586 1 95.12 93 ASP A C 1
ATOM 764 O O . ASP A 1 93 ? -15.453 3.504 8.578 1 95.12 93 ASP A O 1
ATOM 768 N N . LYS A 1 94 ? -17.531 2.967 9.125 1 93.25 94 LYS A N 1
ATOM 769 C CA . LYS A 1 94 ? -17.891 4.305 9.586 1 93.25 94 LYS A CA 1
ATOM 770 C C . LYS A 1 94 ? -17.125 4.68 10.852 1 93.25 94 LYS A C 1
ATOM 772 O O . LYS A 1 94 ? -17.109 5.844 11.25 1 93.25 94 LYS A O 1
ATOM 777 N N . THR A 1 95 ? -16.516 3.715 11.453 1 92.31 95 THR A N 1
ATOM 778 C CA . THR A 1 95 ? -15.789 3.975 12.688 1 92.31 95 THR A CA 1
ATOM 779 C C . THR A 1 95 ? -14.289 4.086 12.422 1 92.31 95 THR A C 1
ATOM 781 O O . THR A 1 95 ? -13.484 4.09 13.359 1 92.31 95 THR A O 1
ATOM 784 N N . ARG A 1 96 ? -13.898 4.207 11.148 1 94.44 96 ARG A N 1
ATOM 785 C CA . ARG A 1 96 ? -12.5 4.273 10.734 1 94.44 96 ARG A CA 1
ATOM 786 C C . ARG A 1 96 ? -12.234 5.523 9.898 1 94.44 96 ARG A C 1
ATOM 788 O O . ARG A 1 96 ? -13.094 5.965 9.141 1 94.44 96 ARG A O 1
ATOM 795 N N . ILE A 1 97 ? -11.109 6.129 10.086 1 94.44 97 ILE A N 1
ATOM 796 C CA . ILE A 1 97 ? -10.586 7.125 9.164 1 94.44 97 ILE A CA 1
ATOM 797 C C . ILE A 1 97 ? -9.32 6.59 8.484 1 94.44 97 ILE A C 1
ATOM 799 O O . ILE A 1 97 ? -8.32 6.332 9.148 1 94.44 97 ILE A O 1
ATOM 803 N N . PRO A 1 98 ? -9.422 6.395 7.199 1 95.81 98 PRO A N 1
ATOM 804 C CA . PRO A 1 98 ? -10.453 6.758 6.23 1 95.81 98 PRO A CA 1
ATOM 805 C C . PRO A 1 98 ? -11.664 5.836 6.285 1 95.81 98 PRO A C 1
ATOM 807 O O . PRO A 1 98 ? -11.523 4.633 6.516 1 95.81 98 PRO A O 1
ATOM 810 N N . VAL A 1 99 ? -12.805 6.316 5.973 1 95.69 99 VAL A N 1
ATOM 811 C CA . VAL A 1 99 ? -14.055 5.578 6.039 1 95.69 99 VAL A CA 1
ATOM 812 C C . VAL A 1 99 ? -14.117 4.562 4.898 1 95.69 99 VAL A C 1
ATOM 814 O O . VAL A 1 99 ? -14.641 3.459 5.074 1 95.69 99 VAL A O 1
ATOM 817 N N . THR A 1 100 ? -13.594 4.996 3.705 1 96.88 100 THR A N 1
ATOM 818 C CA . THR A 1 100 ? -13.641 4.129 2.531 1 96.88 100 THR A CA 1
ATOM 819 C C . THR A 1 100 ? -12.234 3.783 2.053 1 96.88 100 THR A C 1
ATOM 821 O O . THR A 1 100 ? -11.344 4.637 2.059 1 96.88 100 THR A O 1
ATOM 824 N N . MET A 1 101 ? -12.047 2.506 1.7 1 97.31 101 MET A N 1
ATOM 825 C CA . MET A 1 101 ? -10.805 2.02 1.114 1 97.31 101 MET A CA 1
ATOM 826 C C . MET A 1 101 ? -11.078 0.966 0.047 1 97.31 101 MET A C 1
ATOM 828 O O . MET A 1 101 ? -12.102 0.28 0.095 1 97.31 101 MET A O 1
ATOM 832 N N . ALA A 1 102 ? -10.195 0.939 -0.906 1 98.19 102 ALA A N 1
ATOM 833 C CA . ALA A 1 102 ? -10.211 -0.149 -1.88 1 98.19 102 ALA A CA 1
ATOM 834 C C . ALA A 1 102 ? -9.328 -1.307 -1.427 1 98.19 102 ALA A C 1
ATOM 836 O O . ALA A 1 102 ? -8.195 -1.094 -0.983 1 98.19 102 ALA A O 1
ATOM 837 N N . LYS A 1 103 ? -9.883 -2.48 -1.486 1 98.62 103 LYS A N 1
ATOM 838 C CA . LYS A 1 103 ? -9.172 -3.689 -1.083 1 98.62 103 LYS A CA 1
ATOM 839 C C . LYS A 1 103 ? -9.281 -4.773 -2.152 1 98.62 103 LYS A C 1
ATOM 841 O O . LYS A 1 103 ? -10.344 -4.961 -2.746 1 98.62 103 LYS A O 1
ATOM 846 N N . ALA A 1 104 ? -8.211 -5.441 -2.443 1 98.75 104 ALA A N 1
ATOM 847 C CA . ALA A 1 104 ? -8.219 -6.559 -3.381 1 98.75 104 ALA A CA 1
ATOM 848 C C . ALA A 1 104 ? -8.789 -7.816 -2.729 1 98.75 104 ALA A C 1
ATOM 850 O O . ALA A 1 104 ? -8.609 -8.039 -1.528 1 98.75 104 ALA A O 1
ATOM 851 N N . ARG A 1 105 ? -9.477 -8.617 -3.512 1 98.62 105 ARG A N 1
ATOM 852 C CA . ARG A 1 105 ? -9.969 -9.922 -3.096 1 98.62 105 ARG A CA 1
ATOM 853 C C . ARG A 1 105 ? -9.68 -10.984 -4.152 1 98.62 105 ARG A C 1
ATOM 855 O O . ARG A 1 105 ? -9.961 -10.773 -5.336 1 98.62 105 ARG A O 1
ATOM 862 N N . CYS A 1 106 ? -9.117 -12.125 -3.689 1 98.19 106 CYS A N 1
ATOM 863 C CA . CYS A 1 106 ? -8.797 -13.188 -4.629 1 98.19 106 CYS A CA 1
ATOM 864 C C . CYS A 1 106 ? -10.07 -13.797 -5.215 1 98.19 106 CYS A C 1
ATOM 866 O O . CYS A 1 106 ? -11.008 -14.102 -4.48 1 98.19 106 CYS A O 1
ATOM 868 N N . ARG A 1 107 ? -10.039 -14.047 -6.496 1 96.56 107 ARG A N 1
ATOM 869 C CA . ARG A 1 107 ? -11.203 -14.617 -7.172 1 96.56 107 ARG A CA 1
ATOM 870 C C . ARG A 1 107 ? -11.25 -16.141 -7 1 96.56 107 ARG A C 1
ATOM 872 O O . ARG A 1 107 ? -12.32 -16.734 -7.047 1 96.56 107 ARG A O 1
ATOM 879 N N . CYS A 1 108 ? -10.086 -16.719 -6.871 1 94 108 CYS A N 1
ATOM 880 C CA . CYS A 1 108 ? -9.969 -18.172 -6.875 1 94 108 CYS A CA 1
ATOM 881 C C . CYS A 1 108 ? -9.336 -18.672 -5.582 1 94 108 CYS A C 1
ATOM 883 O O . CYS A 1 108 ? -8.523 -17.969 -4.973 1 94 108 CYS A O 1
ATOM 885 N N . LYS A 1 109 ? -9.727 -19.891 -5.195 1 92.62 109 LYS A N 1
ATOM 886 C CA . LYS A 1 109 ? -9.086 -20.547 -4.062 1 92.62 109 LYS A CA 1
ATOM 887 C C . LYS A 1 109 ? -7.754 -21.172 -4.477 1 92.62 109 LYS A C 1
ATOM 889 O O . LYS A 1 109 ? -6.758 -21.062 -3.762 1 92.62 109 LYS A O 1
ATOM 894 N N . ASP A 1 110 ? -7.828 -21.797 -5.695 1 91.19 110 ASP A N 1
ATOM 895 C CA . ASP A 1 110 ? -6.645 -22.484 -6.207 1 91.19 110 ASP A CA 1
ATOM 896 C C . ASP A 1 110 ? -6 -21.688 -7.344 1 91.19 110 ASP A C 1
ATOM 898 O O . ASP A 1 110 ? -6.691 -21 -8.086 1 91.19 110 ASP A O 1
ATOM 902 N N . CYS A 1 111 ? -4.672 -21.828 -7.461 1 91.06 111 CYS A N 1
ATOM 903 C CA . CYS A 1 111 ? -3.959 -21.141 -8.539 1 91.06 111 CYS A CA 1
ATOM 904 C C . CYS A 1 111 ? -4.383 -21.688 -9.898 1 91.06 111 CYS A C 1
ATOM 906 O O . CYS A 1 111 ? -4.469 -22.891 -10.094 1 91.06 111 CYS A O 1
ATOM 908 N N . GLN A 1 112 ? -4.613 -20.703 -10.75 1 84.62 112 GLN A N 1
ATOM 909 C CA . GLN A 1 112 ? -5.004 -21.078 -12.109 1 84.62 112 GLN A CA 1
ATOM 910 C C . GLN A 1 112 ? -3.781 -21.312 -12.992 1 84.62 112 GLN A C 1
ATOM 912 O O . GLN A 1 112 ? -2.84 -20.516 -12.977 1 84.62 112 GLN A O 1
ATOM 917 N N . MET A 1 113 ? -3.736 -22.516 -13.555 1 74.75 113 MET A N 1
ATOM 918 C CA . MET A 1 113 ? -2.693 -22.828 -14.531 1 74.75 113 MET A CA 1
ATOM 919 C C . MET A 1 113 ? -3.295 -23.062 -15.914 1 74.75 113 MET A C 1
ATOM 921 O O . MET A 1 113 ? -4.5 -22.891 -16.109 1 74.75 113 MET A O 1
ATOM 925 N N . LYS A 1 114 ? -2.514 -23.297 -16.906 1 61.28 114 LYS A N 1
ATOM 926 C CA . LYS A 1 114 ? -3.031 -23.516 -18.25 1 61.28 114 LYS A CA 1
ATOM 927 C C . LYS A 1 114 ? -4.121 -24.578 -18.266 1 61.28 114 LYS A C 1
ATOM 929 O O . LYS A 1 114 ? -5.156 -24.406 -18.922 1 61.28 114 LYS A O 1
ATOM 934 N N . THR A 1 115 ? -3.924 -25.625 -17.609 1 54.28 115 THR A N 1
ATOM 935 C CA . THR A 1 115 ? -4.906 -26.688 -17.812 1 54.28 115 THR A CA 1
ATOM 936 C C . THR A 1 115 ? -5.566 -27.062 -16.484 1 54.28 115 THR A C 1
ATOM 938 O O . THR A 1 115 ? -6.648 -27.656 -16.469 1 54.28 115 THR A O 1
ATOM 941 N N . ARG A 1 116 ? -4.992 -26.797 -15.32 1 59.47 116 ARG A N 1
ATOM 942 C CA . ARG A 1 116 ? -5.629 -27.203 -14.078 1 59.47 116 ARG A CA 1
ATOM 943 C C . ARG A 1 116 ? -5.031 -26.469 -12.883 1 59.47 116 ARG A C 1
ATOM 945 O O . ARG A 1 116 ? -3.883 -26.016 -12.938 1 59.47 116 ARG A O 1
ATOM 952 N N . PRO A 1 117 ? -5.953 -26.266 -11.867 1 62.06 117 PRO A N 1
ATOM 953 C CA . PRO A 1 117 ? -5.395 -25.734 -10.625 1 62.06 117 PRO A CA 1
ATOM 954 C C . PRO A 1 117 ? -4.328 -26.641 -10.016 1 62.06 117 PRO A C 1
ATOM 956 O O . PRO A 1 117 ? -4.367 -27.859 -10.211 1 62.06 117 PRO A O 1
ATOM 959 N N . HIS A 1 118 ? -3.307 -26 -9.539 1 68 118 HIS A N 1
ATOM 960 C CA . HIS A 1 118 ? -2.279 -26.781 -8.859 1 68 118 HIS A CA 1
ATOM 961 C C . HIS A 1 118 ? -2.764 -27.266 -7.5 1 68 118 HIS A C 1
ATOM 963 O O . HIS A 1 118 ? -3.195 -26.453 -6.668 1 68 118 HIS A O 1
ATOM 969 N N . PRO A 1 119 ? -2.783 -28.531 -7.309 1 70.81 119 PRO A N 1
ATOM 970 C CA . PRO A 1 119 ? -3.385 -29.031 -6.074 1 70.81 119 PRO A CA 1
ATOM 971 C C . PRO A 1 119 ? -2.629 -28.578 -4.824 1 70.81 119 PRO A C 1
ATOM 973 O O . PRO A 1 119 ? -3.189 -28.578 -3.725 1 70.81 119 PRO A O 1
ATOM 976 N N . ASP A 1 120 ? -1.474 -28.156 -4.973 1 81.56 120 ASP A N 1
ATOM 977 C CA . ASP A 1 120 ? -0.711 -27.875 -3.76 1 81.56 120 ASP A CA 1
ATOM 978 C C . ASP A 1 120 ? -0.48 -26.375 -3.598 1 81.56 120 ASP A C 1
ATOM 980 O O . ASP A 1 120 ? 0.373 -25.953 -2.814 1 81.56 120 ASP A O 1
ATOM 984 N N . PHE A 1 121 ? -1.179 -25.625 -4.418 1 88.19 121 PHE A N 1
ATOM 985 C CA . PHE A 1 121 ? -1.019 -24.188 -4.336 1 88.19 121 PHE A CA 1
ATOM 986 C C . PHE A 1 121 ? -2.363 -23.5 -4.117 1 88.19 121 PHE A C 1
ATOM 988 O O . PHE A 1 121 ? -3.395 -23.984 -4.594 1 88.19 121 PHE A O 1
ATOM 995 N N . SER A 1 122 ? -2.359 -22.422 -3.365 1 92.69 122 SER A N 1
ATOM 996 C CA . SER A 1 122 ? -3.574 -21.656 -3.105 1 92.69 122 SER A CA 1
ATOM 997 C C . SER A 1 122 ? -3.34 -20.156 -3.322 1 92.69 122 SER A C 1
ATOM 999 O O . SER A 1 122 ? -2.203 -19.688 -3.25 1 92.69 122 SER A O 1
ATOM 1001 N N . CYS A 1 123 ? -4.461 -19.5 -3.645 1 95.88 123 CYS A N 1
ATOM 1002 C CA . CYS A 1 123 ? -4.402 -18.047 -3.795 1 95.88 123 CYS A CA 1
ATOM 1003 C C . CYS A 1 123 ? -4.562 -17.344 -2.447 1 95.88 123 CYS A C 1
ATOM 1005 O O . CYS A 1 123 ? -5.523 -17.609 -1.722 1 95.88 123 CYS A O 1
ATOM 1007 N N . VAL A 1 124 ? -3.586 -16.469 -2.162 1 96.75 124 VAL A N 1
ATOM 1008 C CA . VAL A 1 124 ? -3.662 -15.727 -0.913 1 96.75 124 VAL A CA 1
ATOM 1009 C C . VAL A 1 124 ? -3.428 -14.242 -1.183 1 96.75 124 VAL A C 1
ATOM 1011 O O . VAL A 1 124 ? -2.668 -13.883 -2.084 1 96.75 124 VAL A O 1
ATOM 1014 N N . PRO A 1 125 ? -4.109 -13.422 -0.426 1 98.12 125 PRO A N 1
ATOM 1015 C CA . PRO A 1 125 ? -3.889 -11.984 -0.615 1 98.12 125 PRO A CA 1
ATOM 1016 C C . PRO A 1 125 ? -2.496 -11.539 -0.172 1 98.12 125 PRO A C 1
ATOM 1018 O O . PRO A 1 125 ? -1.909 -12.141 0.729 1 98.12 125 PRO A O 1
ATOM 1021 N N . VAL A 1 126 ? -1.97 -10.586 -0.863 1 98.12 126 VAL A N 1
ATOM 1022 C CA . VAL A 1 126 ? -0.783 -9.875 -0.4 1 98.12 126 VAL A CA 1
ATOM 1023 C C . VAL A 1 126 ? -1.156 -8.445 -0.007 1 98.12 126 VAL A C 1
ATOM 1025 O O . VAL A 1 126 ? -2.049 -7.84 -0.607 1 98.12 126 VAL A O 1
ATOM 1028 N N . ASN A 1 127 ? -0.414 -7.918 1.016 1 97.5 127 ASN A N 1
ATOM 1029 C CA . ASN A 1 127 ? -0.939 -6.742 1.703 1 97.5 127 ASN A CA 1
ATOM 1030 C C . ASN A 1 127 ? 0.083 -5.609 1.737 1 97.5 127 ASN A C 1
ATOM 1032 O O . ASN A 1 127 ? 1.29 -5.855 1.726 1 97.5 127 ASN A O 1
ATOM 1036 N N . THR A 1 128 ? -0.458 -4.422 1.718 1 97.38 128 THR A N 1
ATOM 1037 C CA . THR A 1 128 ? 0.246 -3.279 2.285 1 97.38 128 THR A CA 1
ATOM 1038 C C . THR A 1 128 ? -0.304 -2.936 3.666 1 97.38 128 THR A C 1
ATOM 1040 O O . THR A 1 128 ? -1.239 -3.58 4.145 1 97.38 128 THR A O 1
ATOM 1043 N N . TYR A 1 129 ? 0.386 -2.016 4.309 1 93.75 129 TYR A N 1
ATOM 1044 C CA . TYR A 1 129 ? -0.019 -1.623 5.652 1 93.75 129 TYR A CA 1
ATOM 1045 C C . TYR A 1 129 ? -0.187 -0.112 5.754 1 93.75 129 TYR A C 1
ATOM 1047 O O . TYR A 1 129 ? 0.603 0.646 5.184 1 93.75 129 TYR A O 1
ATOM 1055 N N . ARG A 1 130 ? -1.286 0.19 6.418 1 91.75 130 ARG A N 1
ATOM 1056 C CA . ARG A 1 130 ? -1.595 1.612 6.527 1 91.75 130 ARG A CA 1
ATOM 1057 C C . ARG A 1 130 ? -2.029 1.97 7.945 1 91.75 130 ARG A C 1
ATOM 1059 O O . ARG A 1 130 ? -2.664 1.163 8.625 1 91.75 130 ARG A O 1
ATOM 1066 N N . LYS A 1 131 ? -1.638 3.205 8.359 1 91.75 131 LYS A N 1
ATOM 1067 C CA . LYS A 1 131 ? -2.199 3.748 9.594 1 91.75 131 LYS A CA 1
ATOM 1068 C C . LYS A 1 131 ? -3.643 4.199 9.391 1 91.75 131 LYS A C 1
ATOM 1070 O O . LYS A 1 131 ? -3.971 4.805 8.367 1 91.75 131 LYS A O 1
ATOM 1075 N N . VAL A 1 132 ? -4.453 3.883 10.336 1 93.94 132 VAL A N 1
ATOM 1076 C CA . VAL A 1 132 ? -5.84 4.34 10.352 1 93.94 132 VAL A CA 1
ATOM 1077 C C . VAL A 1 132 ? -6.207 4.82 11.758 1 93.94 132 VAL A C 1
ATOM 1079 O O . VAL A 1 132 ? -5.496 4.539 12.719 1 93.94 132 VAL A O 1
ATOM 1082 N N . LEU A 1 133 ? -7.246 5.68 11.781 1 93.44 133 LEU A N 1
ATOM 1083 C CA . LEU A 1 133 ? -7.844 6.055 13.062 1 93.44 133 LEU A CA 1
ATOM 1084 C C . LEU A 1 133 ? -9.117 5.266 13.32 1 93.44 133 LEU A C 1
ATOM 1086 O O . LEU A 1 133 ? -10.023 5.238 12.477 1 93.44 133 LEU A O 1
ATOM 1090 N N . ARG A 1 134 ? -9.117 4.645 14.414 1 93 134 ARG A N 1
ATOM 1091 C CA . ARG A 1 134 ? -10.328 3.934 14.812 1 93 134 ARG A CA 1
ATOM 1092 C C . ARG A 1 134 ? -10.992 4.613 16 1 93 134 ARG A C 1
ATOM 1094 O O . ARG A 1 134 ? -10.344 4.898 17.016 1 93 134 ARG A O 1
ATOM 1101 N N . GLU A 1 135 ? -12.289 4.738 15.875 1 92.44 135 GLU A N 1
ATOM 1102 C CA . GLU A 1 135 ? -13.062 5.461 16.891 1 92.44 135 GLU A CA 1
ATOM 1103 C C . GLU A 1 135 ? -13.195 4.641 18.172 1 92.44 135 GLU A C 1
ATOM 1105 O O . GLU A 1 135 ? -13.438 3.432 18.109 1 92.44 135 GLU A O 1
ATOM 1110 N N . ILE A 1 136 ? -12.945 5.297 19.25 1 89.62 136 ILE A N 1
ATOM 1111 C CA . ILE A 1 136 ? -13.32 4.754 20.547 1 89.62 136 ILE A CA 1
ATOM 1112 C C . ILE A 1 136 ? -14.758 5.137 20.875 1 89.62 136 ILE A C 1
ATOM 1114 O O . ILE A 1 136 ? -15.047 6.305 21.156 1 89.62 136 ILE A O 1
ATOM 1118 N N . PRO A 1 137 ? -15.625 4.191 20.859 1 86 137 PRO A N 1
ATOM 1119 C CA . PRO A 1 137 ? -17.047 4.52 20.953 1 86 137 PRO A CA 1
ATOM 1120 C C . PRO A 1 137 ? -17.406 5.238 22.25 1 86 137 PRO A C 1
ATOM 1122 O O . PRO A 1 137 ? -16.812 4.977 23.297 1 86 137 PRO A O 1
ATOM 1125 N N . ASN A 1 138 ? -18.375 6.191 22.062 1 86.25 138 ASN A N 1
ATOM 1126 C CA . ASN A 1 138 ? -19.062 6.863 23.156 1 86.25 138 ASN A CA 1
ATOM 1127 C C . ASN A 1 138 ? -18.094 7.633 24.047 1 86.25 138 ASN A C 1
ATOM 1129 O O . ASN A 1 138 ? -18.266 7.676 25.266 1 86.25 138 ASN A O 1
ATOM 1133 N N . GLN A 1 139 ? -17.016 8.047 23.5 1 89.19 139 GLN A N 1
ATOM 1134 C CA . GLN A 1 139 ? -16.047 8.828 24.25 1 89.19 139 GLN A CA 1
ATOM 1135 C C . GLN A 1 139 ? -15.609 10.07 23.469 1 89.19 139 GLN A C 1
ATOM 1137 O O . GLN A 1 139 ? -15.32 9.984 22.281 1 89.19 139 GLN A O 1
ATOM 1142 N N . CYS A 1 140 ? -15.75 11.188 24.188 1 92.5 140 CYS A N 1
ATOM 1143 C CA . CYS A 1 140 ? -15.211 12.422 23.625 1 92.5 140 CYS A CA 1
ATOM 1144 C C . CYS A 1 140 ? -13.891 12.789 24.281 1 92.5 140 CYS A C 1
ATOM 1146 O O . CYS A 1 140 ? -13.641 12.414 25.438 1 92.5 140 CYS A O 1
ATOM 1148 N N . ASP A 1 141 ? -13.039 13.406 23.469 1 89.81 141 ASP A N 1
ATOM 1149 C CA . ASP A 1 141 ? -11.836 13.922 24.125 1 89.81 141 ASP A CA 1
ATOM 1150 C C . ASP A 1 141 ? -12.141 15.203 24.891 1 89.81 141 ASP A C 1
ATOM 1152 O O . ASP A 1 141 ? -13.297 15.625 24.984 1 89.81 141 ASP A O 1
ATOM 1156 N N . SER A 1 142 ? -11.109 15.789 25.578 1 90.56 142 SER A N 1
ATOM 1157 C CA . SER A 1 142 ? -11.273 16.938 26.453 1 90.56 142 SER A CA 1
ATOM 1158 C C . SER A 1 142 ? -11.82 18.141 25.703 1 90.56 142 SER A C 1
ATOM 1160 O O . SER A 1 142 ? -12.344 19.078 26.312 1 90.56 142 SER A O 1
ATOM 1162 N N . ARG A 1 143 ? -11.75 18.172 24.422 1 92.94 143 ARG A N 1
ATOM 1163 C CA . ARG A 1 143 ? -12.211 19.312 23.609 1 92.94 143 ARG A CA 1
ATOM 1164 C C . ARG A 1 143 ? -13.555 19 22.969 1 92.94 143 ARG A C 1
ATOM 1166 O O . ARG A 1 143 ? -14.031 19.766 22.125 1 92.94 143 ARG A O 1
ATOM 1173 N N . GLY A 1 144 ? -14.094 17.797 23.25 1 93.62 144 GLY A N 1
ATOM 1174 C CA . GLY A 1 144 ? -15.43 17.453 22.781 1 93.62 144 GLY A CA 1
ATOM 1175 C C . GLY A 1 144 ? -15.414 16.703 21.453 1 93.62 144 GLY A C 1
ATOM 1176 O O . GLY A 1 144 ? -16.453 16.5 20.828 1 93.62 144 GLY A O 1
ATOM 1177 N N . TYR A 1 145 ? -14.266 16.406 20.969 1 94.5 145 TYR A N 1
ATOM 1178 C CA . TYR A 1 145 ? -14.164 15.648 19.734 1 94.5 145 TYR A CA 1
ATOM 1179 C C . TYR A 1 145 ? -14.219 14.148 20 1 94.5 145 TYR A C 1
ATOM 1181 O O . TYR A 1 145 ? -13.859 13.688 21.078 1 94.5 145 TYR A O 1
ATOM 1189 N N . LYS A 1 146 ? -14.695 13.484 18.953 1 93.94 146 LYS A N 1
ATOM 1190 C CA . LYS A 1 146 ? -14.641 12.031 19.016 1 93.94 146 LYS A CA 1
ATOM 1191 C C . LYS A 1 146 ? -13.219 11.539 19.281 1 93.94 146 LYS A C 1
ATOM 1193 O O . LYS A 1 146 ? -12.258 12.102 18.75 1 93.94 146 LYS A O 1
ATOM 1198 N N . MET A 1 147 ? -13.102 10.484 20 1 93 147 MET A N 1
ATOM 1199 C CA . MET A 1 147 ? -11.797 9.914 20.344 1 93 147 MET A CA 1
ATOM 1200 C C . MET A 1 147 ? -11.438 8.773 19.391 1 93 147 MET A C 1
ATOM 1202 O O . MET A 1 147 ? -12.281 7.949 19.062 1 93 147 MET A O 1
ATOM 1206 N N . TYR A 1 148 ? -10.18 8.844 19 1 91.38 148 TYR A N 1
ATOM 1207 C CA . TYR A 1 148 ? -9.68 7.824 18.078 1 91.38 148 TYR A CA 1
ATOM 1208 C C . TYR A 1 148 ? -8.367 7.227 18.578 1 91.38 148 TYR A C 1
ATOM 1210 O O . TYR A 1 148 ? -7.641 7.867 19.344 1 91.38 148 TYR A O 1
ATOM 1218 N N . ILE A 1 149 ? -8.109 6.035 18.172 1 91.25 149 ILE A N 1
ATOM 1219 C CA . ILE A 1 149 ? -6.816 5.395 18.375 1 91.25 149 ILE A CA 1
ATOM 1220 C C . ILE A 1 149 ? -6.203 5.023 17.031 1 91.25 149 ILE A C 1
ATOM 1222 O O . ILE A 1 149 ? -6.91 4.59 16.125 1 91.25 149 ILE A O 1
ATOM 1226 N N . THR A 1 150 ? -4.906 5.234 16.906 1 90.88 150 THR A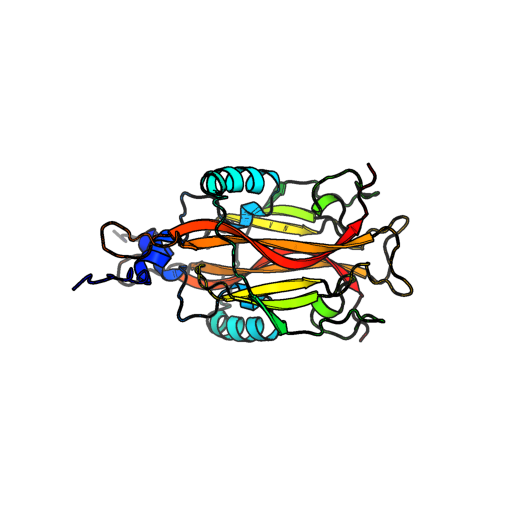 N 1
ATOM 1227 C CA . THR A 1 150 ? -4.203 4.891 15.68 1 90.88 150 THR A CA 1
ATOM 1228 C C . THR A 1 150 ? -3.92 3.393 15.617 1 90.88 150 THR A C 1
ATOM 1230 O O . THR A 1 150 ? -3.48 2.797 16.609 1 90.88 150 THR A O 1
ATOM 1233 N N . ARG A 1 151 ? -4.23 2.764 14.508 1 90.62 151 ARG A N 1
ATOM 1234 C CA . ARG A 1 151 ? -3.973 1.344 14.281 1 90.62 151 ARG A CA 1
ATOM 1235 C C . ARG A 1 151 ? -3.312 1.112 12.93 1 90.62 151 ARG A C 1
ATOM 1237 O O . ARG A 1 151 ? -3.414 1.95 12.031 1 90.62 151 ARG A O 1
ATOM 1244 N N . LEU A 1 152 ? -2.557 0.022 12.938 1 91.62 152 LEU A N 1
ATOM 1245 C CA . LEU A 1 152 ? -2.02 -0.456 11.664 1 91.62 152 LEU A CA 1
ATOM 1246 C C . LEU A 1 152 ? -2.961 -1.469 11.023 1 91.62 152 LEU A C 1
ATOM 1248 O O . LEU A 1 152 ? -3.264 -2.506 11.617 1 91.62 152 LEU A O 1
ATOM 1252 N N . GLU A 1 153 ? -3.387 -1.166 9.844 1 92.69 153 GLU A N 1
ATOM 1253 C CA . GLU A 1 153 ? -4.34 -2.041 9.164 1 92.69 153 GLU A CA 1
ATOM 1254 C C . GLU A 1 153 ? -3.705 -2.707 7.949 1 92.69 153 GLU A C 1
ATOM 1256 O O . GLU A 1 153 ? -2.988 -2.059 7.18 1 92.69 153 GLU A O 1
ATOM 1261 N N . GLU A 1 154 ? -3.914 -4.039 7.848 1 94.56 154 GLU A N 1
ATOM 1262 C CA . GLU A 1 154 ? -3.531 -4.785 6.652 1 94.56 154 GLU A CA 1
ATOM 1263 C C . GLU A 1 154 ? -4.504 -4.527 5.504 1 94.56 154 GLU A C 1
ATOM 1265 O O . GLU A 1 154 ? -5.715 -4.676 5.668 1 94.56 154 GLU A O 1
ATOM 1270 N N . VAL A 1 155 ? -3.963 -4.086 4.387 1 97.19 155 VAL A N 1
ATOM 1271 C CA . VAL A 1 155 ? -4.797 -3.736 3.242 1 97.19 155 VAL A CA 1
ATOM 1272 C C . VAL A 1 155 ? -4.383 -4.566 2.027 1 97.19 155 VAL A C 1
ATOM 1274 O O . VAL A 1 155 ? -3.342 -4.305 1.418 1 97.19 155 VAL A O 1
ATOM 1277 N N . PRO A 1 156 ? -5.246 -5.566 1.613 1 98.5 156 PRO A N 1
ATOM 1278 C CA . PRO A 1 156 ? -4.902 -6.379 0.444 1 98.5 156 PRO A CA 1
ATOM 1279 C C . PRO A 1 156 ? -4.828 -5.562 -0.843 1 98.5 156 PRO A C 1
ATOM 1281 O O . PRO A 1 156 ? -5.691 -4.715 -1.093 1 98.5 156 PRO A O 1
ATOM 1284 N N . VAL A 1 157 ? -3.779 -5.883 -1.638 1 98.5 157 VAL A N 1
ATOM 1285 C CA . VAL A 1 157 ? -3.609 -5.094 -2.852 1 98.5 157 VAL A CA 1
ATOM 1286 C C . VAL A 1 157 ? -3.629 -6.012 -4.074 1 98.5 157 VAL A C 1
ATOM 1288 O O . VAL A 1 157 ? -3.783 -5.547 -5.203 1 98.5 157 VAL A O 1
ATOM 1291 N N . ALA A 1 158 ? -3.381 -7.297 -3.865 1 98.62 158 ALA A N 1
ATOM 1292 C CA . ALA A 1 158 ? -3.34 -8.305 -4.922 1 98.62 158 ALA A CA 1
ATOM 1293 C C . ALA A 1 158 ? -3.391 -9.711 -4.336 1 98.62 158 ALA A C 1
ATOM 1295 O O . ALA A 1 158 ? -3.58 -9.883 -3.129 1 98.62 158 ALA A O 1
ATOM 1296 N N . CYS A 1 159 ? -3.346 -10.703 -5.18 1 98.19 159 CYS A N 1
ATOM 1297 C CA . CYS A 1 159 ? -3.26 -12.094 -4.758 1 98.19 159 CYS A CA 1
ATOM 1298 C C . CYS A 1 159 ? -2.027 -12.766 -5.352 1 98.19 159 CYS A C 1
ATOM 1300 O O . CYS A 1 159 ? -1.547 -12.367 -6.414 1 98.19 159 CYS A O 1
ATOM 1302 N N . THR A 1 160 ? -1.513 -13.742 -4.66 1 96.88 160 THR A N 1
ATOM 1303 C CA . THR A 1 160 ? -0.361 -14.5 -5.125 1 96.88 160 THR A CA 1
ATOM 1304 C C . THR A 1 160 ? -0.586 -16 -4.93 1 96.88 160 THR A C 1
ATOM 1306 O O . THR A 1 160 ? -1.394 -16.406 -4.09 1 96.88 160 THR A O 1
ATOM 1309 N N . CYS A 1 161 ? 0.072 -16.766 -5.738 1 94.44 161 CYS A N 1
ATOM 1310 C CA . CYS A 1 161 ? -0.001 -18.219 -5.676 1 94.44 161 CYS A CA 1
ATOM 1311 C C . CYS A 1 161 ? 1.031 -18.781 -4.699 1 94.44 161 CYS A C 1
ATOM 1313 O O . CYS A 1 161 ? 2.234 -18.578 -4.879 1 94.44 161 CYS A O 1
ATOM 1315 N N . VAL A 1 162 ? 0.515 -19.531 -3.688 1 93.19 162 VAL A N 1
ATOM 1316 C CA . VAL A 1 162 ? 1.398 -19.953 -2.605 1 93.19 162 VAL A CA 1
ATOM 1317 C C . VAL A 1 162 ? 1.283 -21.469 -2.398 1 93.19 162 VAL A C 1
ATOM 1319 O O . VAL A 1 162 ? 0.188 -22.031 -2.473 1 93.19 162 VAL A O 1
ATOM 1322 N N . ALA A 1 163 ? 2.453 -22.047 -2.143 1 88.69 163 ALA A N 1
ATOM 1323 C CA . ALA A 1 163 ? 2.484 -23.469 -1.827 1 88.69 163 ALA A CA 1
ATOM 1324 C C . ALA A 1 163 ? 1.902 -23.73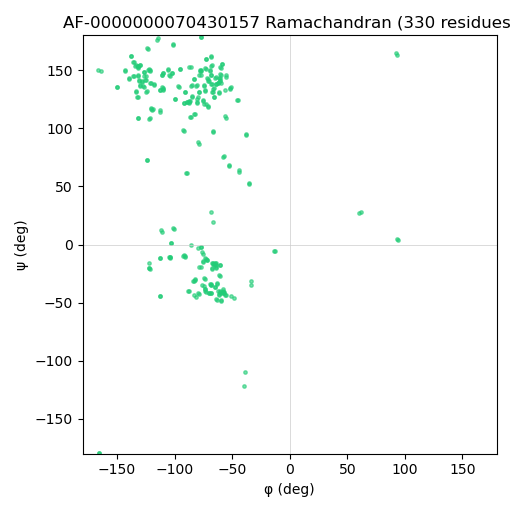4 -0.442 1 88.69 163 ALA A C 1
ATOM 1326 O O . ALA A 1 163 ? 2.07 -22.938 0.475 1 88.69 163 ALA A O 1
ATOM 1327 N N . ALA A 1 164 ? 1.192 -24.859 -0.345 1 83.5 164 ALA A N 1
ATOM 1328 C CA . ALA A 1 164 ? 0.674 -25.281 0.958 1 83.5 164 ALA A CA 1
ATOM 1329 C C . ALA A 1 164 ? 1.81 -25.516 1.949 1 83.5 164 ALA A C 1
ATOM 1331 O O . ALA A 1 164 ? 2.893 -25.953 1.566 1 83.5 164 ALA A O 1
ATOM 1332 N N . ARG A 1 165 ? 1.467 -25.078 3.154 1 79.31 165 ARG A N 1
ATOM 1333 C CA . ARG A 1 165 ? 2.467 -25.328 4.188 1 79.31 165 ARG A CA 1
ATOM 1334 C C . ARG A 1 165 ? 2.541 -26.812 4.535 1 79.31 165 ARG A C 1
ATOM 1336 O O . ARG A 1 165 ? 1.511 -27.469 4.715 1 79.31 165 ARG A O 1
ATOM 1343 N N . VAL A 1 166 ? 3.672 -27.438 4.34 1 68.88 166 VAL A N 1
ATOM 1344 C CA . VAL A 1 166 ? 3.877 -28.828 4.77 1 68.88 166 VAL A CA 1
ATOM 1345 C C . VAL A 1 166 ? 4.488 -28.844 6.168 1 68.88 166 VAL A C 1
ATOM 1347 O O . VAL A 1 166 ? 5.508 -28.188 6.414 1 68.88 166 VAL A O 1
ATOM 1350 N N . MET A 1 167 ? 3.695 -29.031 7.227 1 56.16 167 MET A N 1
ATOM 1351 C CA . MET A 1 167 ? 4.215 -29.25 8.57 1 56.16 167 MET A CA 1
ATOM 1352 C C . MET A 1 167 ? 5.055 -30.516 8.641 1 56.16 167 MET A C 1
ATOM 1354 O O . MET A 1 167 ? 4.797 -31.469 7.91 1 56.16 167 MET A O 1
ATOM 1358 N N . MET B 1 1 ? 30.141 39.094 -1.649 1 30.91 1 MET B N 1
ATOM 1359 C CA . MET B 1 1 ? 29.922 37.938 -0.796 1 30.91 1 MET B CA 1
ATOM 1360 C C . MET B 1 1 ? 28.719 37.125 -1.258 1 30.91 1 MET B C 1
ATOM 1362 O O . MET B 1 1 ? 27.594 37.656 -1.275 1 30.91 1 MET B O 1
ATOM 1366 N N . TYR B 1 2 ? 28.641 36.406 -2.355 1 35.38 2 TYR B N 1
ATOM 1367 C CA . TYR B 1 2 ? 27.531 35.719 -2.994 1 35.38 2 TYR B CA 1
ATOM 1368 C C . TYR B 1 2 ? 26.828 34.781 -2.006 1 35.38 2 TYR B C 1
ATOM 1370 O O . TYR B 1 2 ? 27.438 33.875 -1.46 1 35.38 2 TYR B O 1
ATOM 1378 N N . ALA B 1 3 ? 26.156 35.25 -1.02 1 39.66 3 ALA B N 1
ATOM 1379 C CA . ALA B 1 3 ? 25.469 34.469 0.001 1 39.66 3 ALA B CA 1
ATOM 1380 C C . ALA B 1 3 ? 24.719 33.312 -0.625 1 39.66 3 ALA B C 1
ATOM 1382 O O . ALA B 1 3 ? 23.734 33.5 -1.351 1 39.66 3 ALA B O 1
ATOM 1383 N N . SER B 1 4 ? 25.188 32.281 -1.312 1 46.75 4 SER B N 1
ATOM 1384 C CA . SER B 1 4 ? 24.609 31.062 -1.882 1 46.75 4 SER B CA 1
ATOM 1385 C C . SER B 1 4 ? 23.5 30.5 -0.991 1 46.75 4 SER B C 1
ATOM 1387 O O . SER B 1 4 ? 23.781 29.812 -0.001 1 46.75 4 SER B O 1
ATOM 1389 N N . SER B 1 5 ? 22.484 31.078 -0.507 1 56.88 5 SER B N 1
ATOM 1390 C CA . SER B 1 5 ? 21.484 30.875 0.532 1 56.88 5 SER B CA 1
ATOM 1391 C C . SER B 1 5 ? 20.734 29.562 0.333 1 56.88 5 SER B C 1
ATOM 1393 O O . SER B 1 5 ? 20.047 29.375 -0.673 1 56.88 5 SER B O 1
ATOM 1395 N N . SER B 1 6 ? 21.281 28.312 0.641 1 80.69 6 SER B N 1
ATOM 1396 C CA . SER B 1 6 ? 20.734 26.969 0.544 1 80.69 6 SER B CA 1
ATOM 1397 C C . SER B 1 6 ? 19.328 26.906 1.102 1 80.69 6 SER B C 1
ATOM 1399 O O . SER B 1 6 ? 19 27.609 2.059 1 80.69 6 SER B O 1
ATOM 1401 N N . CYS B 1 7 ? 18.344 26.453 0.357 1 91.81 7 CYS B N 1
ATOM 1402 C CA . CYS B 1 7 ? 16.953 26.297 0.772 1 91.81 7 CYS B CA 1
ATOM 1403 C C . CYS B 1 7 ? 16.859 25.5 2.072 1 91.81 7 CYS B C 1
ATOM 1405 O O . CYS B 1 7 ? 17.656 24.578 2.303 1 91.81 7 CYS B O 1
ATOM 1407 N N . GLN B 1 8 ? 16.062 25.969 2.971 1 94.12 8 GLN B N 1
ATOM 1408 C CA . GLN B 1 8 ? 15.805 25.219 4.195 1 94.12 8 GLN B CA 1
ATOM 1409 C C . GLN B 1 8 ? 14.914 24 3.918 1 94.12 8 GLN B C 1
ATOM 1411 O O . GLN B 1 8 ? 14.117 24.016 2.984 1 94.12 8 GLN B O 1
ATOM 1416 N N . ASP B 1 9 ? 15.102 22.969 4.738 1 93 9 ASP B N 1
ATOM 1417 C CA . ASP B 1 9 ? 14.227 21.797 4.648 1 93 9 ASP B CA 1
ATOM 1418 C C . ASP B 1 9 ? 12.805 22.141 5.09 1 93 9 ASP B C 1
ATOM 1420 O O . ASP B 1 9 ? 12.602 23.062 5.887 1 93 9 ASP B O 1
ATOM 1424 N N . LEU B 1 10 ? 11.836 21.375 4.57 1 93.19 10 LEU B N 1
ATOM 1425 C CA . LEU B 1 10 ? 10.461 21.531 5.023 1 93.19 10 LEU B CA 1
ATOM 1426 C C . LEU B 1 10 ? 10.32 21.141 6.492 1 93.19 10 LEU B C 1
ATOM 1428 O O . LEU B 1 10 ? 10.992 20.219 6.961 1 93.19 10 LEU B O 1
ATOM 1432 N N . THR B 1 11 ? 9.461 21.906 7.113 1 91.75 11 THR B N 1
ATOM 1433 C CA . THR B 1 11 ? 9.133 21.5 8.477 1 91.75 11 THR B CA 1
ATOM 1434 C C . THR B 1 11 ? 8.258 20.25 8.477 1 91.75 11 THR B C 1
ATOM 1436 O O . THR B 1 11 ? 7.605 19.953 7.473 1 91.75 11 THR B O 1
ATOM 1439 N N . ASN B 1 12 ? 8.227 19.547 9.586 1 89.88 12 ASN B N 1
ATOM 1440 C CA . ASN B 1 12 ? 7.375 18.375 9.727 1 89.88 12 ASN B CA 1
ATOM 1441 C C . ASN B 1 12 ? 5.906 18.719 9.5 1 89.88 12 ASN B C 1
ATOM 1443 O O . ASN B 1 12 ? 5.172 17.938 8.883 1 89.88 12 ASN B O 1
ATOM 1447 N N . TRP B 1 13 ? 5.543 19.828 10.039 1 88.25 13 TRP B N 1
ATOM 1448 C CA . TRP B 1 13 ? 4.16 20.266 9.883 1 88.25 13 TRP B CA 1
ATOM 1449 C C . TRP B 1 13 ? 3.803 20.453 8.414 1 88.25 13 TRP B C 1
ATOM 1451 O O . TRP B 1 13 ? 2.756 19.969 7.961 1 88.25 13 TRP B O 1
ATOM 1461 N N . ARG B 1 14 ? 4.605 21.109 7.668 1 89.94 14 ARG B N 1
ATOM 1462 C CA . ARG B 1 14 ? 4.359 21.344 6.246 1 89.94 14 ARG B CA 1
ATOM 1463 C C . ARG B 1 14 ? 4.305 20.016 5.488 1 89.94 14 ARG B C 1
ATOM 1465 O O . ARG B 1 14 ? 3.471 19.844 4.598 1 89.94 14 ARG B O 1
ATOM 1472 N N . ILE B 1 15 ? 5.18 19.062 5.836 1 92.69 15 ILE B N 1
ATOM 1473 C CA . ILE B 1 15 ? 5.203 17.75 5.211 1 92.69 15 ILE B CA 1
ATOM 1474 C C . ILE B 1 15 ? 3.871 17.047 5.457 1 92.69 15 ILE B C 1
ATOM 1476 O O . ILE B 1 15 ? 3.27 16.5 4.531 1 92.69 15 ILE B O 1
ATOM 1480 N N . ARG B 1 16 ? 3.377 17.141 6.668 1 90.5 16 ARG B N 1
ATOM 1481 C CA . ARG B 1 16 ? 2.111 16.5 7.02 1 90.5 16 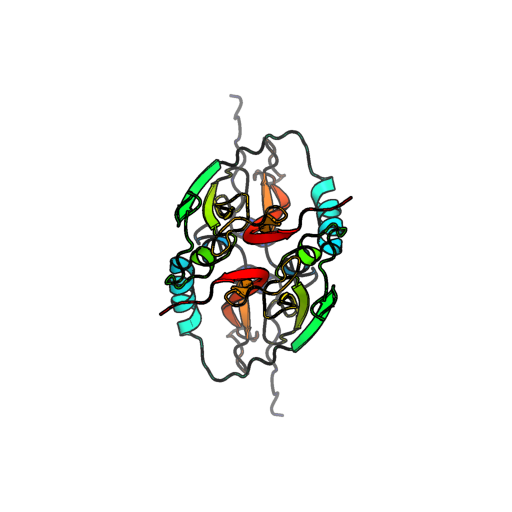ARG B CA 1
ATOM 1482 C C . ARG B 1 16 ? 0.953 17.125 6.242 1 90.5 16 ARG B C 1
ATOM 1484 O O . ARG B 1 16 ? 0.034 16.406 5.824 1 90.5 16 ARG B O 1
ATOM 1491 N N . GLN B 1 17 ? 1.033 18.375 6.043 1 87.31 17 GLN B N 1
ATOM 1492 C CA . GLN B 1 17 ? -0.025 19.047 5.309 1 87.31 17 GLN B CA 1
ATOM 1493 C C . GLN B 1 17 ? -0.032 18.641 3.84 1 87.31 17 GLN B C 1
ATOM 1495 O O . GLN B 1 17 ? -1.097 18.5 3.232 1 87.31 17 GLN B O 1
ATOM 1500 N N . LYS B 1 18 ? 1.107 18.406 3.363 1 88.56 18 LYS B N 1
ATOM 1501 C CA . LYS B 1 18 ? 1.22 18.109 1.94 1 88.56 18 LYS B CA 1
ATOM 1502 C C . LYS B 1 18 ? 0.948 16.625 1.668 1 88.56 18 LYS B C 1
ATOM 1504 O O . LYS B 1 18 ? 0.404 16.281 0.62 1 88.56 18 LYS B O 1
ATOM 1509 N N . LEU B 1 19 ? 1.284 15.75 2.611 1 91 19 LEU B N 1
ATOM 1510 C CA . LEU B 1 19 ? 1.168 14.312 2.408 1 91 19 LEU B CA 1
ATOM 1511 C C . LEU B 1 19 ? -0.044 13.758 3.148 1 91 19 LEU B C 1
ATOM 1513 O O . LEU B 1 19 ? -0.409 12.594 2.963 1 91 19 LEU B O 1
ATOM 1517 N N . GLY B 1 20 ? -0.604 14.531 3.965 1 85.38 20 GLY B N 1
ATOM 1518 C CA . GLY B 1 20 ? -1.618 14.047 4.891 1 85.38 20 GLY B CA 1
ATOM 1519 C C . GLY B 1 20 ? -2.904 13.633 4.203 1 85.38 20 GLY B C 1
ATOM 1520 O O . GLY B 1 20 ? -3.176 14.055 3.074 1 85.38 20 GLY B O 1
ATOM 1521 N N . TYR B 1 21 ? -3.656 12.898 4.891 1 85.56 21 TYR B N 1
ATOM 1522 C CA . TYR B 1 21 ? -4.969 12.438 4.441 1 85.56 21 TYR B CA 1
ATOM 1523 C C . TYR B 1 21 ? -5.945 13.602 4.34 1 85.56 21 TYR B C 1
ATOM 1525 O O . TYR B 1 21 ? -6.016 14.445 5.234 1 85.56 21 TYR B O 1
ATOM 1533 N N . ASP B 1 22 ? -6.574 13.633 3.262 1 84.06 22 ASP B N 1
ATOM 1534 C CA . ASP B 1 22 ? -7.66 14.578 3.029 1 84.06 22 ASP B CA 1
ATOM 1535 C C . ASP B 1 22 ? -8.977 13.844 2.764 1 84.06 22 ASP B C 1
ATOM 1537 O O . ASP B 1 22 ? -9.133 13.195 1.727 1 84.06 22 ASP B O 1
ATOM 1541 N N . PRO B 1 23 ? -9.945 14.039 3.658 1 84.94 23 PRO B N 1
ATOM 1542 C CA . PRO B 1 23 ? -11.195 13.297 3.5 1 84.94 23 PRO B CA 1
ATOM 1543 C C . PRO B 1 23 ? -11.977 13.711 2.25 1 84.94 23 PRO B C 1
ATOM 1545 O O . PRO B 1 23 ? -12.922 13.023 1.854 1 84.94 23 PRO B O 1
ATOM 1548 N N . ARG B 1 24 ? -11.648 14.805 1.713 1 83.81 24 ARG B N 1
ATOM 1549 C CA . ARG B 1 24 ? -12.336 15.25 0.504 1 83.81 24 ARG B CA 1
ATOM 1550 C C . ARG B 1 24 ? -11.812 14.516 -0.725 1 83.81 24 ARG B C 1
ATOM 1552 O O . ARG B 1 24 ? -12.461 14.5 -1.771 1 83.81 24 ARG B O 1
ATOM 1559 N N . ASP B 1 25 ? -10.562 13.93 -0.551 1 85.06 25 ASP B N 1
ATOM 1560 C CA . ASP B 1 25 ? -9.945 13.188 -1.645 1 85.06 25 ASP B CA 1
ATOM 1561 C C . ASP B 1 25 ? -10.234 11.695 -1.521 1 85.06 25 ASP B C 1
ATOM 1563 O O . ASP B 1 25 ? -10.484 11.188 -0.423 1 85.06 25 ASP B O 1
ATOM 1567 N N . SER B 1 26 ? -10.273 11.039 -2.709 1 89.38 26 SER B N 1
ATOM 1568 C CA . SER B 1 26 ? -10.305 9.586 -2.652 1 89.38 26 SER B CA 1
ATOM 1569 C C . SER B 1 26 ? -9.055 9.031 -1.979 1 89.38 26 SER B C 1
ATOM 1571 O O . SER B 1 26 ? -7.953 9.539 -2.186 1 89.38 26 SER B O 1
ATOM 1573 N N . ASP B 1 27 ? -9.273 8.078 -1.22 1 93.44 27 ASP B N 1
ATOM 1574 C CA . ASP B 1 27 ? -8.141 7.449 -0.548 1 93.44 27 ASP B CA 1
ATOM 1575 C C . ASP B 1 27 ? -7.152 6.879 -1.562 1 93.44 27 ASP B C 1
ATOM 1577 O O . ASP B 1 27 ? -7.551 6.41 -2.631 1 93.44 27 ASP B O 1
ATOM 1581 N N . VAL B 1 28 ? -5.863 6.801 -1.14 1 93.56 28 VAL B N 1
ATOM 1582 C CA . VAL B 1 28 ? -4.793 6.391 -2.043 1 93.56 28 VAL B CA 1
ATOM 1583 C C . VAL B 1 28 ? -4.965 4.922 -2.42 1 93.56 28 VAL B C 1
ATOM 1585 O O . VAL B 1 28 ? -4.438 4.473 -3.439 1 93.56 28 VAL B O 1
ATOM 1588 N N . SER B 1 29 ? -5.715 4.129 -1.611 1 96.44 29 SER B N 1
ATOM 1589 C CA . SER B 1 29 ? -5.906 2.705 -1.87 1 96.44 29 SER B CA 1
ATOM 1590 C C . SER B 1 29 ? -6.66 2.477 -3.178 1 96.44 29 SER B C 1
ATOM 1592 O O . SER B 1 29 ? -6.562 1.401 -3.773 1 96.44 29 SER B O 1
ATOM 1594 N N . PHE B 1 30 ? -7.363 3.492 -3.664 1 96.69 30 PHE B N 1
ATOM 1595 C CA . PHE B 1 30 ? -8.164 3.328 -4.871 1 96.69 30 PHE B CA 1
ATOM 1596 C C . PHE B 1 30 ? -7.277 3.248 -6.105 1 96.69 30 PHE B C 1
ATOM 1598 O O . PHE B 1 30 ? -7.73 2.836 -7.176 1 96.69 30 PHE B O 1
ATOM 1605 N N . ASN B 1 31 ? -6.062 3.568 -5.941 1 95.56 31 ASN B N 1
ATOM 1606 C CA . ASN B 1 31 ? -5.156 3.596 -7.086 1 95.56 31 ASN B CA 1
ATOM 1607 C C . ASN B 1 31 ? -4.734 2.189 -7.5 1 95.56 31 ASN B C 1
ATOM 1609 O O . ASN B 1 31 ? -4.047 2.016 -8.508 1 95.56 31 ASN B O 1
ATOM 1613 N N . ILE B 1 32 ? -5.164 1.112 -6.785 1 97.19 32 ILE B N 1
ATOM 1614 C CA . ILE B 1 32 ? -4.914 -0.25 -7.242 1 97.19 32 ILE B CA 1
ATOM 1615 C C . ILE B 1 32 ? -5.852 -0.585 -8.398 1 97.19 32 ILE B C 1
ATOM 1617 O O . ILE B 1 32 ? -5.676 -1.604 -9.07 1 97.19 32 ILE B O 1
ATOM 1621 N N . ILE B 1 33 ? -6.871 0.289 -8.523 1 96.06 33 ILE B N 1
ATOM 1622 C CA . ILE B 1 33 ? -7.758 0.176 -9.68 1 96.06 33 ILE B CA 1
ATOM 1623 C C . ILE B 1 33 ? -7.105 0.829 -10.898 1 96.06 33 ILE B C 1
ATOM 1625 O O . ILE B 1 33 ? -6.836 2.031 -10.891 1 96.06 33 ILE B O 1
ATOM 1629 N N . PRO B 1 34 ? -6.926 0.08 -11.961 1 91.44 34 PRO B N 1
ATOM 1630 C CA . PRO B 1 34 ? -6.137 0.562 -13.094 1 91.44 34 PRO B CA 1
ATOM 1631 C C . PRO B 1 34 ? -6.656 1.883 -13.656 1 91.44 34 PRO B C 1
ATOM 1633 O O . PRO B 1 34 ? -5.875 2.814 -13.875 1 91.44 34 PRO B O 1
ATOM 1636 N N . GLN B 1 35 ? -7.887 2.072 -13.828 1 89.38 35 GLN B N 1
ATOM 1637 C CA . GLN B 1 35 ? -8.438 3.287 -14.422 1 89.38 35 GLN B CA 1
ATOM 1638 C C . GLN B 1 35 ? -8.25 4.484 -13.492 1 89.38 35 GLN B C 1
ATOM 1640 O O . GLN B 1 35 ? -7.992 5.598 -13.953 1 89.38 35 GLN B O 1
ATOM 1645 N N . PHE B 1 36 ? -8.32 4.242 -12.281 1 90 36 PHE B N 1
ATOM 1646 C CA . PHE B 1 36 ? -8.172 5.301 -11.289 1 90 36 PHE B CA 1
ATOM 1647 C C . PHE B 1 36 ? -6.734 5.797 -11.234 1 90 36 PHE B C 1
ATOM 1649 O O . PHE B 1 36 ? -6.484 7.004 -11.219 1 90 36 PHE B O 1
ATOM 1656 N N . TYR B 1 37 ? -5.895 4.844 -11.289 1 87 37 TYR B N 1
ATOM 1657 C CA . TYR B 1 37 ? -4.477 5.184 -11.258 1 87 37 TYR B CA 1
ATOM 1658 C C . TYR B 1 37 ? -4.082 6.004 -12.484 1 87 37 TYR B C 1
ATOM 1660 O O . TYR B 1 37 ? -3.381 7.008 -12.359 1 87 37 TYR B O 1
ATOM 1668 N N . LYS B 1 38 ? -4.48 5.582 -13.594 1 82.81 38 LYS B N 1
ATOM 1669 C CA . LYS B 1 38 ? -4.148 6.285 -14.828 1 82.81 38 LYS B CA 1
ATOM 1670 C C . LYS B 1 38 ? -4.625 7.734 -14.781 1 82.81 38 LYS B C 1
ATOM 1672 O O . LYS B 1 38 ? -3.883 8.648 -15.133 1 82.81 38 LYS B O 1
ATOM 1677 N N . SER B 1 39 ? -5.734 7.93 -14.297 1 81.88 39 SER B N 1
ATOM 1678 C CA . SER B 1 39 ? -6.32 9.266 -14.227 1 81.88 39 SER B CA 1
ATOM 1679 C C . SER B 1 39 ? -5.566 10.141 -13.234 1 81.88 39 SER B C 1
ATOM 1681 O O . SER B 1 39 ? -5.277 11.305 -13.523 1 81.88 39 SER B O 1
ATOM 1683 N N . ARG B 1 40 ? -5.238 9.539 -12.133 1 79.75 40 ARG B N 1
ATOM 1684 C CA . ARG B 1 40 ? -4.582 10.305 -11.078 1 79.75 40 ARG B CA 1
ATOM 1685 C C . ARG B 1 40 ? -3.139 10.625 -11.453 1 79.75 40 ARG B C 1
ATOM 1687 O O . ARG B 1 40 ? -2.648 11.719 -11.18 1 79.75 40 ARG B O 1
ATOM 1694 N N . LYS B 1 41 ? -2.549 9.594 -12.031 1 76.94 41 LYS B N 1
ATOM 1695 C CA . LYS B 1 41 ? -1.175 9.797 -12.477 1 76.94 41 LYS B CA 1
ATOM 1696 C C . LYS B 1 41 ? -1.089 10.922 -13.5 1 76.94 41 LYS B C 1
ATOM 1698 O O . LYS B 1 41 ? -0.151 11.727 -13.477 1 76.94 41 LYS B O 1
ATOM 1703 N N . GLU B 1 42 ? -1.963 10.969 -14.344 1 73.81 42 GLU B N 1
ATOM 1704 C CA . GLU B 1 42 ? -2.008 12.016 -15.367 1 73.81 42 GLU B CA 1
ATOM 1705 C C . GLU B 1 42 ? -2.197 13.391 -14.734 1 73.81 42 GLU B C 1
ATOM 1707 O O . GLU B 1 42 ? -1.577 14.367 -15.164 1 73.81 42 GLU B O 1
ATOM 1712 N N . VAL B 1 43 ? -2.898 13.375 -13.68 1 67.44 43 VAL B N 1
ATOM 1713 C CA . VAL B 1 43 ? -3.158 14.633 -12.992 1 67.44 43 VAL B CA 1
ATOM 1714 C C . VAL B 1 43 ? -1.91 15.07 -12.227 1 67.44 43 VAL B C 1
ATOM 1716 O O . VAL B 1 43 ? -1.575 16.25 -12.195 1 67.44 43 VAL B O 1
ATOM 1719 N N . LEU B 1 44 ? -1.328 13.961 -11.781 1 65 44 LEU B N 1
ATOM 1720 C CA . LEU B 1 44 ? -0.159 14.273 -10.969 1 65 44 LEU B CA 1
ATOM 1721 C C . LEU B 1 44 ? 1.086 14.414 -11.836 1 65 44 LEU B C 1
ATOM 1723 O O . LEU B 1 44 ? 2.057 15.062 -11.438 1 65 44 LEU B O 1
ATOM 1727 N N . LYS B 1 45 ? 1.365 13.516 -13 1 59.28 45 LYS B N 1
ATOM 1728 C CA . LYS B 1 45 ? 2.48 13.625 -13.938 1 59.28 45 LYS B CA 1
ATOM 1729 C C . LYS B 1 45 ? 2.492 14.984 -14.625 1 59.28 45 LYS B C 1
ATOM 1731 O O . LYS B 1 45 ? 3.537 15.445 -15.086 1 59.28 45 LYS B O 1
ATOM 1736 N N . LYS B 1 46 ? 1.275 15.508 -15 1 51.34 46 LYS B N 1
ATOM 1737 C CA . LYS B 1 46 ? 1.485 16.75 -15.742 1 51.34 46 LYS B CA 1
ATOM 1738 C C . LYS B 1 46 ? 2.701 17.5 -15.211 1 51.34 46 LYS B C 1
ATOM 1740 O O . LYS B 1 46 ? 3.18 18.453 -15.844 1 51.34 46 LYS B O 1
ATOM 1745 N N . SER B 1 47 ? 2.975 17.469 -13.961 1 46.94 47 SER B N 1
ATOM 1746 C CA . SER B 1 47 ? 4.211 18.172 -13.672 1 46.94 47 SER B CA 1
ATOM 1747 C C . SER B 1 47 ? 5.434 17.312 -13.984 1 46.94 47 SER B C 1
ATOM 1749 O O . SER B 1 47 ? 6.406 17.312 -13.227 1 46.94 47 SER B O 1
ATOM 1751 N N . GLU B 1 48 ? 5.262 16.188 -14.352 1 45.34 48 GLU B N 1
ATOM 1752 C CA . GLU B 1 48 ? 6.422 15.289 -14.375 1 45.34 48 GLU B CA 1
ATOM 1753 C C . GLU B 1 48 ? 7.668 16.031 -14.867 1 45.34 48 GLU B C 1
ATOM 1755 O O . GLU B 1 48 ? 8.695 16.031 -14.18 1 45.34 48 GLU B O 1
ATOM 1760 N N . GLU B 1 49 ? 8.125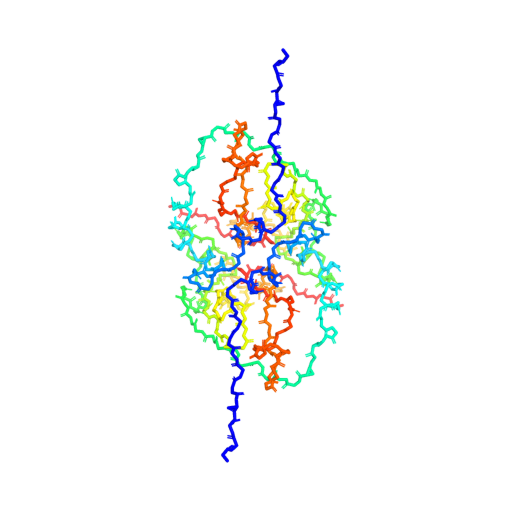 15.258 -16.094 1 46.62 49 GLU B N 1
ATOM 1761 C CA . GLU B 1 49 ? 9.383 14.586 -16.375 1 46.62 49 GLU B CA 1
ATOM 1762 C C . GLU B 1 49 ? 10.523 15.586 -16.547 1 46.62 49 GLU B C 1
ATOM 1764 O O . GLU B 1 49 ? 10.836 16 -17.656 1 46.62 49 GLU B O 1
ATOM 1769 N N . ASN B 1 50 ? 10.352 16.531 -15.969 1 45.09 50 ASN B N 1
ATOM 1770 C CA . ASN B 1 50 ? 11.68 17.047 -16.281 1 45.09 50 ASN B CA 1
ATOM 1771 C C . ASN B 1 50 ? 12.766 16.031 -15.938 1 45.09 50 ASN B C 1
ATOM 1773 O O . ASN B 1 50 ? 12.57 15.172 -15.078 1 45.09 50 ASN B O 1
ATOM 1777 N N . GLY B 1 51 ? 13.719 15.734 -16.703 1 46.84 51 GLY B N 1
ATOM 1778 C CA . GLY B 1 51 ? 15.031 15.109 -16.781 1 46.84 51 GLY B CA 1
ATOM 1779 C C . GLY B 1 51 ? 15.656 14.875 -15.414 1 46.84 51 GLY B C 1
ATOM 1780 O O . GLY B 1 51 ? 16.875 14.766 -15.297 1 46.84 51 GLY B O 1
ATOM 1781 N N . ILE B 1 52 ? 15.016 15.344 -14.375 1 52.06 52 ILE B N 1
ATOM 1782 C CA . ILE B 1 52 ? 15.875 15.203 -13.203 1 52.06 52 ILE B CA 1
ATOM 1783 C C . ILE B 1 52 ? 16.078 13.727 -12.883 1 52.06 52 ILE B C 1
ATOM 1785 O O . ILE B 1 52 ? 15.109 12.984 -12.68 1 52.06 52 ILE B O 1
ATOM 1789 N N . GLN B 1 53 ? 17.156 13.148 -13.32 1 54.97 53 GLN B N 1
ATOM 1790 C CA . GLN B 1 53 ? 17.688 11.812 -13.039 1 54.97 53 GLN B CA 1
ATOM 1791 C C . GLN B 1 53 ? 17.453 11.43 -11.578 1 54.97 53 GLN B C 1
ATOM 1793 O O . GLN B 1 53 ? 17.922 12.109 -10.672 1 54.97 53 GLN B O 1
ATOM 1798 N N . ARG B 1 54 ? 16.406 10.711 -11.203 1 63.44 54 ARG B N 1
ATOM 1799 C CA . ARG B 1 54 ? 16.172 10.133 -9.891 1 63.44 54 ARG B CA 1
ATOM 1800 C C . ARG B 1 54 ? 17.328 9.227 -9.477 1 63.44 54 ARG B C 1
ATOM 1802 O O . ARG B 1 54 ? 17.75 8.352 -10.234 1 63.44 54 ARG B O 1
ATOM 1809 N N . LYS B 1 55 ? 18.062 9.703 -8.477 1 80.81 55 LYS B N 1
ATOM 1810 C CA . LYS B 1 55 ? 19.141 8.883 -7.934 1 80.81 55 LYS B CA 1
ATOM 1811 C C . LYS B 1 55 ? 18.641 8 -6.797 1 80.81 55 LYS B C 1
ATOM 1813 O O . LYS B 1 55 ? 19.031 8.188 -5.641 1 80.81 55 LYS B O 1
ATOM 1818 N N . GLU B 1 56 ? 17.656 7.098 -7.148 1 92.62 56 GLU B N 1
ATOM 1819 C CA . GLU B 1 56 ? 17.203 6.137 -6.148 1 92.62 56 GLU B CA 1
ATOM 1820 C C . GLU B 1 56 ? 18.172 4.961 -6.039 1 92.62 56 GLU B C 1
ATOM 1822 O O . GLU B 1 56 ? 18.625 4.422 -7.055 1 92.62 56 GLU B O 1
ATOM 1827 N N . GLN B 1 57 ? 18.625 4.723 -4.816 1 96.62 57 GLN B N 1
ATOM 1828 C CA . GLN B 1 57 ? 19.5 3.6 -4.535 1 96.62 57 GLN B CA 1
ATOM 1829 C C . GLN B 1 57 ? 18.75 2.467 -3.84 1 96.62 57 GLN B C 1
ATOM 1831 O O . GLN B 1 57 ? 17.875 2.713 -3.018 1 96.62 57 GLN B O 1
ATOM 1836 N N . PHE B 1 58 ? 19.188 1.249 -4.195 1 97.06 58 PHE B N 1
ATOM 1837 C CA . PHE B 1 58 ? 18.547 0.074 -3.619 1 97.06 58 PHE B CA 1
ATOM 1838 C C . PHE B 1 58 ? 19.578 -0.821 -2.932 1 97.06 58 PHE B C 1
ATOM 1840 O O . PHE B 1 58 ? 20.656 -1.068 -3.477 1 97.06 58 PHE B O 1
ATOM 1847 N N . THR B 1 59 ? 19.266 -1.223 -1.718 1 97.75 59 THR B N 1
ATOM 1848 C CA . THR B 1 59 ? 20.062 -2.205 -0.989 1 97.75 59 THR B CA 1
ATOM 1849 C C . THR B 1 59 ? 19.172 -3.305 -0.416 1 97.75 59 THR B C 1
ATOM 1851 O O . THR B 1 59 ? 18.078 -3.029 0.07 1 97.75 59 THR B O 1
ATOM 1854 N N . ARG B 1 60 ? 19.641 -4.484 -0.455 1 97.44 60 ARG B N 1
ATOM 1855 C CA . ARG B 1 60 ? 18.875 -5.582 0.129 1 97.44 60 ARG B CA 1
ATOM 1856 C C . ARG B 1 60 ? 18.672 -5.375 1.626 1 97.44 60 ARG B C 1
ATOM 1858 O O . ARG B 1 60 ? 19.641 -5.129 2.357 1 97.44 60 ARG B O 1
ATOM 1865 N N . LEU B 1 61 ? 17.516 -5.508 2.004 1 97.62 61 LEU B N 1
ATOM 1866 C CA . LEU B 1 61 ? 17.188 -5.23 3.396 1 97.62 61 LEU B CA 1
ATOM 1867 C C . LEU B 1 61 ? 16.781 -6.508 4.121 1 97.62 61 LEU B C 1
ATOM 1869 O O . LEU B 1 61 ? 17.203 -6.75 5.25 1 97.62 61 LEU B O 1
ATOM 1873 N N . TYR B 1 62 ? 15.938 -7.344 3.498 1 97.5 62 TYR B N 1
ATOM 1874 C CA . TYR B 1 62 ? 15.406 -8.531 4.16 1 97.5 62 TYR B CA 1
ATOM 1875 C C . TYR B 1 62 ? 15.133 -9.641 3.15 1 97.5 62 TYR B C 1
ATOM 1877 O O . TYR B 1 62 ? 14.523 -9.398 2.104 1 97.5 62 TYR B O 1
ATOM 1885 N N . GLY B 1 63 ? 15.523 -10.844 3.492 1 95.06 63 GLY B N 1
ATOM 1886 C CA . GLY B 1 63 ? 15.281 -12 2.641 1 95.06 63 GLY B CA 1
ATOM 1887 C C . GLY B 1 63 ? 16.438 -12.289 1.696 1 95.06 63 GLY B C 1
ATOM 1888 O O . GLY B 1 63 ? 17.297 -11.438 1.487 1 95.06 63 GLY B O 1
ATOM 1889 N N . ASN B 1 64 ? 16.406 -13.547 1.12 1 94.5 64 ASN B N 1
ATOM 1890 C CA . ASN B 1 64 ? 17.391 -13.953 0.115 1 94.5 64 ASN B CA 1
ATOM 1891 C C . ASN B 1 64 ? 17.016 -13.43 -1.27 1 94.5 64 ASN B C 1
ATOM 1893 O O . ASN B 1 64 ? 15.844 -13.445 -1.65 1 94.5 64 ASN B O 1
ATOM 1897 N N . SER B 1 65 ? 18.031 -12.922 -1.964 1 95.94 65 SER B N 1
ATOM 1898 C CA . SER B 1 65 ? 17.75 -12.328 -3.268 1 95.94 65 SER B CA 1
ATOM 1899 C C . SER B 1 65 ? 17.875 -13.367 -4.379 1 95.94 65 SER B C 1
ATOM 1901 O O . SER B 1 65 ? 17.469 -13.109 -5.52 1 95.94 65 SER B O 1
ATOM 1903 N N . THR B 1 66 ? 18.391 -14.531 -4.059 1 95.38 66 THR B N 1
ATOM 1904 C CA . THR B 1 66 ? 18.609 -15.57 -5.051 1 95.38 66 THR B CA 1
ATOM 1905 C C . THR B 1 66 ? 17.328 -16.406 -5.25 1 95.38 66 THR B C 1
ATOM 1907 O O . THR B 1 66 ? 16.656 -16.75 -4.277 1 95.38 66 THR B O 1
ATOM 1910 N N . CYS B 1 67 ? 17.016 -16.688 -6.469 1 93.88 67 CYS B N 1
ATOM 1911 C CA . CYS B 1 67 ? 15.875 -17.547 -6.754 1 93.88 67 CYS B CA 1
ATOM 1912 C C . CYS B 1 67 ? 16.125 -18.969 -6.246 1 93.88 67 CYS B C 1
ATOM 1914 O O . CYS B 1 67 ? 17.094 -19.609 -6.637 1 93.88 67 CYS B O 1
ATOM 1916 N N . PRO B 1 68 ? 15.203 -19.438 -5.473 1 89.69 68 PRO B N 1
ATOM 1917 C CA . PRO B 1 68 ? 15.422 -20.766 -4.914 1 89.69 68 PRO B CA 1
ATOM 1918 C C . PRO B 1 68 ? 15.156 -21.891 -5.922 1 89.69 68 PRO B C 1
ATOM 1920 O O . PRO B 1 68 ? 14.328 -21.719 -6.82 1 89.69 68 PRO B O 1
ATOM 1923 N N . SER B 1 69 ? 15.906 -22.953 -5.719 1 84.94 69 SER B N 1
ATOM 1924 C CA . SER B 1 69 ? 15.656 -24.141 -6.547 1 84.94 69 SER B CA 1
ATOM 1925 C C . SER B 1 69 ? 14.375 -24.844 -6.121 1 84.94 69 SER B C 1
ATOM 1927 O O . SER B 1 69 ? 13.727 -25.516 -6.938 1 84.94 69 SER B O 1
ATOM 1929 N N . GLU B 1 70 ? 14.102 -24.688 -4.797 1 82.69 70 GLU B N 1
ATOM 1930 C CA . GLU B 1 70 ? 12.867 -25.234 -4.23 1 82.69 70 GLU B CA 1
ATOM 1931 C C . GLU B 1 70 ? 12.25 -24.266 -3.232 1 82.69 70 GLU B C 1
ATOM 1933 O O . GLU B 1 70 ? 12.961 -23.594 -2.471 1 82.69 70 GLU B O 1
ATOM 1938 N N . LEU B 1 71 ? 10.922 -24.297 -3.311 1 82.5 71 LEU B N 1
ATOM 1939 C CA . LEU B 1 71 ? 10.227 -23.406 -2.381 1 82.5 71 LEU B CA 1
ATOM 1940 C C . LEU B 1 71 ? 10.359 -23.922 -0.948 1 82.5 71 LEU B C 1
ATOM 1942 O O . LEU B 1 71 ? 10.336 -25.125 -0.71 1 82.5 71 LEU B O 1
ATOM 1946 N N . ASP B 1 72 ? 10.531 -23 -0.058 1 79.62 72 ASP B N 1
ATOM 1947 C CA . ASP B 1 72 ? 10.508 -23.344 1.361 1 79.62 72 ASP B CA 1
ATOM 1948 C C . ASP B 1 72 ? 9.078 -23.5 1.872 1 79.62 72 ASP B C 1
ATOM 1950 O O . ASP B 1 72 ? 8.523 -22.562 2.451 1 79.62 72 ASP B O 1
ATOM 1954 N N . THR B 1 73 ? 8.484 -24.625 1.799 1 79.56 73 THR B N 1
ATOM 1955 C CA . THR B 1 73 ? 7.082 -24.859 2.119 1 79.56 73 THR B CA 1
ATOM 1956 C C . THR B 1 73 ? 6.867 -24.891 3.631 1 79.56 73 THR B C 1
ATOM 1958 O O . THR B 1 73 ? 5.73 -24.859 4.102 1 79.56 73 THR B O 1
ATOM 1961 N N . GLY B 1 74 ? 7.953 -24.844 4.395 1 78.56 74 GLY B N 1
ATOM 1962 C CA . GLY B 1 74 ? 7.844 -24.812 5.844 1 78.56 74 GLY B CA 1
ATOM 1963 C C . GLY B 1 74 ? 7.836 -23.406 6.402 1 78.56 74 GLY B C 1
ATOM 1964 O O . GLY B 1 74 ? 7.602 -23.203 7.598 1 78.56 74 GLY B O 1
ATOM 1965 N N . ALA B 1 75 ? 8.133 -22.531 5.531 1 81.94 75 ALA B N 1
ATOM 1966 C CA . ALA B 1 75 ? 8.227 -21.156 5.996 1 81.94 75 ALA B CA 1
ATOM 1967 C C . ALA B 1 75 ? 6.852 -20.609 6.379 1 81.94 75 ALA B C 1
ATOM 1969 O O . ALA B 1 75 ? 5.84 -20.984 5.781 1 81.94 75 ALA B O 1
ATOM 1970 N N . TYR B 1 76 ? 6.859 -19.75 7.297 1 80.94 76 TYR B N 1
ATOM 1971 C CA . TYR B 1 76 ? 5.602 -19.188 7.785 1 80.94 76 TYR B CA 1
ATOM 1972 C C . TYR B 1 76 ? 5.105 -18.078 6.879 1 80.94 76 TYR B C 1
ATOM 1974 O O . TYR B 1 76 ? 3.92 -18.031 6.535 1 80.94 76 TYR B O 1
ATOM 1982 N N . HIS B 1 77 ? 6.023 -17.25 6.523 1 88.94 77 HIS B N 1
ATOM 1983 C CA . HIS B 1 77 ? 5.578 -16.078 5.793 1 88.94 77 HIS B CA 1
ATOM 1984 C C . HIS B 1 77 ? 5.395 -16.375 4.309 1 88.94 77 HIS B C 1
ATOM 1986 O O . HIS B 1 77 ? 6.211 -17.078 3.709 1 88.94 77 HIS B O 1
ATOM 1992 N N . VAL B 1 78 ? 4.43 -15.828 3.746 1 92.81 78 VAL B N 1
ATOM 1993 C CA . VAL B 1 78 ? 3.959 -16.094 2.393 1 92.81 78 VAL B CA 1
ATOM 1994 C C . VAL B 1 78 ? 5.062 -15.773 1.387 1 92.81 78 VAL B C 1
ATOM 1996 O O . VAL B 1 78 ? 5.168 -16.422 0.342 1 92.81 78 VAL B O 1
ATOM 1999 N N . MET B 1 79 ? 5.969 -14.875 1.705 1 94.38 79 MET B N 1
ATOM 2000 C CA . MET B 1 79 ? 6.992 -14.406 0.772 1 94.38 79 MET B CA 1
ATOM 2001 C C . MET B 1 79 ? 7.973 -15.523 0.437 1 94.38 79 MET B C 1
ATOM 2003 O O . MET B 1 79 ? 8.648 -15.477 -0.589 1 94.38 79 MET B O 1
ATOM 2007 N N . PHE B 1 80 ? 7.945 -16.578 1.26 1 90.69 80 PHE B N 1
ATOM 2008 C CA . PHE B 1 80 ? 8.898 -17.656 1.064 1 90.69 80 PHE B CA 1
ATOM 2009 C C . PHE B 1 80 ? 8.211 -18.859 0.425 1 90.69 80 PHE B C 1
ATOM 2011 O O . PHE B 1 80 ? 8.883 -19.766 -0.082 1 90.69 80 PHE B O 1
ATOM 2018 N N . ARG B 1 81 ? 6.93 -18.828 0.371 1 91.56 81 ARG B N 1
ATOM 2019 C CA . ARG B 1 81 ? 6.184 -19.969 -0.14 1 91.56 81 ARG B CA 1
ATOM 2020 C C . ARG B 1 81 ? 5.496 -19.625 -1.46 1 91.56 81 ARG B C 1
ATOM 2022 O O . ARG B 1 81 ? 4.953 -20.516 -2.127 1 91.56 81 ARG B O 1
ATOM 2029 N N . SER B 1 82 ? 5.492 -18.375 -1.761 1 93.62 82 SER B N 1
ATOM 2030 C CA . SER B 1 82 ? 4.906 -17.938 -3.025 1 93.62 82 SER B CA 1
ATOM 2031 C C . SER B 1 82 ? 5.621 -18.578 -4.211 1 93.62 82 SER B C 1
ATOM 2033 O O . SER B 1 82 ? 6.836 -18.781 -4.172 1 93.62 82 SER B O 1
ATOM 2035 N N . SER B 1 83 ? 4.848 -18.859 -5.27 1 92.25 83 SER B N 1
ATOM 2036 C CA . SER B 1 83 ? 5.457 -19.328 -6.516 1 92.25 83 SER B CA 1
ATOM 2037 C C . SER B 1 83 ? 6.348 -18.25 -7.125 1 92.25 83 SER B C 1
ATOM 2039 O O . SER B 1 83 ? 7.125 -18.531 -8.039 1 92.25 83 SER B O 1
ATOM 2041 N N . CYS B 1 84 ? 6.184 -17.031 -6.672 1 95.12 84 CYS B N 1
ATOM 2042 C CA . CYS B 1 84 ? 7.055 -15.898 -6.988 1 95.12 84 CYS B CA 1
ATOM 2043 C C . CYS B 1 84 ? 7.602 -15.258 -5.719 1 95.12 84 CYS B C 1
ATOM 2045 O O . CYS B 1 84 ? 7.211 -14.141 -5.367 1 95.12 84 CYS B O 1
ATOM 2047 N N . PRO B 1 85 ? 8.578 -16.016 -5.086 1 95.75 85 PRO B N 1
ATOM 2048 C CA . PRO B 1 85 ? 9.117 -15.445 -3.846 1 95.75 85 PRO B CA 1
ATOM 2049 C C . PRO B 1 85 ? 9.75 -14.07 -4.055 1 95.75 85 PRO B C 1
ATOM 2051 O O . PRO B 1 85 ? 10.148 -13.734 -5.172 1 95.75 85 PRO B O 1
ATOM 2054 N N . TRP B 1 86 ? 9.773 -13.289 -2.953 1 98.06 86 TRP B N 1
ATOM 2055 C CA . TRP B 1 86 ? 10.359 -11.961 -3.066 1 98.06 86 TRP B CA 1
ATOM 2056 C C . TRP B 1 86 ? 11.234 -11.641 -1.855 1 98.06 86 TRP B C 1
ATOM 2058 O O . TRP B 1 86 ? 11.25 -12.398 -0.878 1 98.06 86 TRP B O 1
ATOM 2068 N N . TYR B 1 87 ? 12.047 -10.68 -2.037 1 97.88 87 TYR B N 1
ATOM 2069 C CA . TYR B 1 87 ? 12.812 -10.086 -0.946 1 97.88 87 TYR B CA 1
ATOM 2070 C C . TYR B 1 87 ? 12.555 -8.586 -0.855 1 97.88 87 TYR B C 1
ATOM 2072 O O . TYR B 1 87 ? 11.836 -8.023 -1.685 1 97.88 87 TYR B O 1
ATOM 2080 N N . VAL B 1 88 ? 13.031 -7.988 0.278 1 98.56 88 VAL B N 1
ATOM 2081 C CA . VAL B 1 88 ? 12.742 -6.574 0.503 1 98.56 88 VAL B CA 1
ATOM 2082 C C . VAL B 1 88 ? 14.023 -5.75 0.355 1 98.56 88 VAL B C 1
ATOM 2084 O O . VAL B 1 88 ? 15.062 -6.117 0.897 1 98.56 88 VAL B O 1
ATOM 2087 N N . GLU B 1 89 ? 13.844 -4.672 -0.391 1 98.56 89 GLU B N 1
ATOM 2088 C CA . GLU B 1 89 ? 14.945 -3.73 -0.573 1 98.56 89 GLU B CA 1
ATOM 2089 C C . GLU B 1 89 ? 14.664 -2.404 0.128 1 98.56 89 GLU B C 1
ATOM 2091 O O . GLU B 1 89 ? 13.508 -1.972 0.202 1 98.56 89 GLU B O 1
ATOM 2096 N N . LEU B 1 90 ? 15.75 -1.857 0.612 1 98.19 90 LEU B N 1
ATOM 2097 C CA . LEU B 1 90 ? 15.703 -0.475 1.077 1 98.19 90 LEU B CA 1
ATOM 2098 C C . LEU B 1 90 ? 15.867 0.496 -0.088 1 98.19 90 LEU B C 1
ATOM 2100 O O . LEU B 1 90 ? 16.891 0.492 -0.767 1 98.19 90 LEU B O 1
ATOM 2104 N N . SER B 1 91 ? 14.844 1.196 -0.38 1 97.56 91 SER B N 1
ATOM 2105 C CA . SER B 1 91 ? 14.891 2.275 -1.36 1 97.56 91 SER B CA 1
ATOM 2106 C C . SER B 1 91 ? 15.273 3.6 -0.707 1 97.56 91 SER B C 1
ATOM 2108 O O . SER B 1 91 ? 14.602 4.059 0.221 1 97.56 91 SER B O 1
ATOM 2110 N N . VAL B 1 92 ? 16.406 4.254 -1.197 1 97.25 92 VAL B N 1
ATOM 2111 C CA . VAL B 1 92 ? 16.859 5.535 -0.664 1 97.25 92 VAL B CA 1
ATOM 2112 C C . VAL B 1 92 ? 16.875 6.582 -1.773 1 97.25 92 VAL B C 1
ATOM 2114 O O . VAL B 1 92 ? 17.562 6.418 -2.785 1 97.25 92 VAL B O 1
ATOM 2117 N N . ASP B 1 93 ? 16.109 7.578 -1.653 1 95.12 93 ASP B N 1
ATOM 2118 C CA . ASP B 1 93 ? 16.062 8.742 -2.535 1 95.12 93 ASP B CA 1
ATOM 2119 C C . ASP B 1 93 ? 16.078 10.039 -1.734 1 95.12 93 ASP B C 1
ATOM 2121 O O . ASP B 1 93 ? 15.07 10.414 -1.128 1 95.12 93 ASP B O 1
ATOM 2125 N N . LYS B 1 94 ? 17.156 10.75 -1.784 1 93.31 94 LYS B N 1
ATOM 2126 C CA . LYS B 1 94 ? 17.359 11.938 -0.956 1 93.31 94 LYS B CA 1
ATOM 2127 C C . LYS B 1 94 ? 16.484 13.094 -1.438 1 93.31 94 LYS B C 1
ATOM 2129 O O . LYS B 1 94 ? 16.344 14.094 -0.737 1 93.31 94 LYS B O 1
ATOM 2134 N N . THR B 1 95 ? 15.945 12.961 -2.598 1 92.25 95 THR B N 1
ATOM 2135 C CA . THR B 1 95 ? 15.133 14.039 -3.154 1 92.25 95 THR B CA 1
ATOM 2136 C C . THR B 1 95 ? 13.648 13.727 -2.986 1 92.25 95 THR B C 1
ATOM 2138 O O . THR B 1 95 ? 12.797 14.406 -3.574 1 92.25 95 THR B O 1
ATOM 2141 N N . ARG B 1 96 ? 13.328 12.727 -2.143 1 94.5 96 ARG B N 1
ATOM 2142 C CA . ARG B 1 96 ? 11.953 12.289 -1.919 1 94.5 96 ARG B CA 1
ATOM 2143 C C . ARG B 1 96 ? 11.609 12.32 -0.434 1 94.5 96 ARG B C 1
ATOM 2145 O O . ARG B 1 96 ? 12.461 12.047 0.413 1 94.5 96 ARG B O 1
ATOM 2152 N N . ILE B 1 97 ? 10.422 12.711 -0.117 1 94.5 97 ILE B N 1
ATOM 2153 C CA . ILE B 1 97 ? 9.852 12.484 1.206 1 94.5 97 ILE B CA 1
ATOM 2154 C C . ILE B 1 97 ? 8.688 11.5 1.105 1 94.5 97 ILE B C 1
ATOM 2156 O O . ILE B 1 97 ? 7.68 11.781 0.452 1 94.5 97 ILE B O 1
ATOM 2160 N N . PRO B 1 98 ? 8.859 10.359 1.716 1 95.94 98 PRO B N 1
ATOM 2161 C CA . PRO B 1 98 ? 9.898 9.891 2.635 1 95.94 98 PRO B CA 1
ATOM 2162 C C . PRO B 1 98 ? 11.195 9.531 1.918 1 95.94 98 PRO B C 1
ATOM 2164 O O . PRO B 1 98 ? 11.164 9 0.804 1 95.94 98 PRO B O 1
ATOM 2167 N N . VAL B 1 99 ? 12.289 9.672 2.547 1 95.75 99 VAL B N 1
ATOM 2168 C CA . VAL B 1 99 ? 13.609 9.43 1.976 1 95.75 99 VAL B CA 1
ATOM 2169 C C . VAL B 1 99 ? 13.836 7.922 1.825 1 95.75 99 VAL B C 1
ATOM 2171 O O . VAL B 1 99 ? 14.445 7.477 0.854 1 95.75 99 VAL B O 1
ATOM 2174 N N . THR B 1 100 ? 13.336 7.16 2.85 1 96.88 100 THR B N 1
ATOM 2175 C CA . THR B 1 100 ? 13.539 5.715 2.838 1 96.88 100 THR B CA 1
ATOM 2176 C C . THR B 1 100 ? 12.195 4.984 2.77 1 96.88 100 THR B C 1
ATOM 2178 O O . THR B 1 100 ? 11.227 5.391 3.412 1 96.88 100 THR B O 1
ATOM 2181 N N . MET B 1 101 ? 12.156 3.936 1.951 1 97.31 101 MET B N 1
ATOM 2182 C CA . MET B 1 101 ? 10.992 3.055 1.841 1 97.31 101 MET B CA 1
ATOM 2183 C C . MET B 1 101 ? 11.43 1.607 1.631 1 97.31 101 MET B C 1
ATOM 2185 O O . MET B 1 101 ? 12.516 1.352 1.104 1 97.31 101 MET B O 1
ATOM 2189 N N . ALA B 1 102 ? 10.617 0.731 2.115 1 98.19 102 ALA B N 1
ATOM 2190 C CA . ALA B 1 102 ? 10.797 -0.686 1.811 1 98.19 102 ALA B CA 1
ATOM 2191 C C . ALA B 1 102 ? 10.008 -1.085 0.567 1 98.19 102 ALA B C 1
ATOM 2193 O O . ALA B 1 102 ? 8.836 -0.72 0.422 1 98.19 102 ALA B O 1
ATOM 2194 N N . LYS B 1 103 ? 10.672 -1.764 -0.315 1 98.62 103 LYS B N 1
ATOM 2195 C CA . LYS B 1 103 ? 10.07 -2.215 -1.563 1 98.62 103 LYS B CA 1
ATOM 2196 C C . LYS B 1 103 ? 10.336 -3.697 -1.803 1 98.62 103 LYS B C 1
ATOM 2198 O O . LYS B 1 103 ? 11.438 -4.184 -1.541 1 98.62 103 LYS B O 1
ATOM 2203 N N . ALA B 1 104 ? 9.352 -4.422 -2.246 1 98.75 104 ALA B N 1
ATOM 2204 C CA . ALA B 1 104 ? 9.523 -5.832 -2.598 1 98.75 104 ALA B CA 1
ATOM 2205 C C . ALA B 1 104 ? 10.18 -5.977 -3.967 1 98.75 104 ALA B C 1
ATOM 2207 O O . ALA B 1 104 ? 9.961 -5.156 -4.859 1 98.75 104 ALA B O 1
ATOM 2208 N N . ARG B 1 105 ? 10.984 -7.004 -4.105 1 98.62 105 ARG B N 1
ATOM 2209 C CA . ARG B 1 105 ? 11.586 -7.379 -5.379 1 98.62 105 ARG B CA 1
ATOM 2210 C C . ARG B 1 105 ? 11.461 -8.883 -5.625 1 98.62 105 ARG B C 1
ATOM 2212 O O . ARG B 1 105 ? 11.773 -9.688 -4.746 1 98.62 105 ARG B O 1
ATOM 2219 N N . CYS B 1 106 ? 11.008 -9.234 -6.855 1 98.19 106 CYS B N 1
ATOM 2220 C CA . CYS B 1 106 ? 10.844 -10.641 -7.176 1 98.19 106 CYS B CA 1
ATOM 2221 C C . CYS B 1 106 ? 12.195 -11.344 -7.254 1 98.19 106 CYS B C 1
ATOM 2223 O O . CYS B 1 106 ? 13.125 -10.836 -7.887 1 98.19 106 CYS B O 1
ATOM 2225 N N . ARG B 1 107 ? 12.266 -12.523 -6.707 1 96.56 107 ARG B N 1
ATOM 2226 C CA . ARG B 1 107 ? 13.508 -13.289 -6.703 1 96.56 107 ARG B CA 1
ATOM 2227 C C . ARG B 1 107 ? 13.703 -14.023 -8.023 1 96.56 107 ARG B C 1
ATOM 2229 O O . ARG B 1 107 ? 14.828 -14.305 -8.43 1 96.56 107 ARG B O 1
ATOM 2236 N N . CYS B 1 108 ? 12.586 -14.383 -8.641 1 93.94 108 CYS B N 1
ATOM 2237 C CA . CYS B 1 108 ? 12.617 -15.242 -9.82 1 93.94 108 CYS B CA 1
ATOM 2238 C C . CYS B 1 108 ? 11.961 -14.555 -11.008 1 93.94 108 CYS B C 1
ATOM 2240 O O . CYS B 1 108 ? 11.055 -13.734 -10.844 1 93.94 108 CYS B O 1
ATOM 2242 N N . LYS B 1 109 ? 12.461 -14.906 -12.188 1 92.69 109 LYS B N 1
ATOM 2243 C CA . LYS B 1 109 ? 11.828 -14.445 -13.422 1 92.69 109 LYS B CA 1
ATOM 2244 C C . LYS B 1 109 ? 10.586 -15.273 -13.742 1 92.69 109 LYS B C 1
ATOM 2246 O O . LYS B 1 109 ? 9.547 -14.727 -14.117 1 92.69 109 LYS B O 1
ATOM 2251 N N . ASP B 1 110 ? 10.781 -16.609 -13.531 1 91.19 110 ASP B N 1
ATOM 2252 C CA . ASP B 1 110 ? 9.695 -17.547 -13.836 1 91.19 110 ASP B CA 1
ATOM 2253 C C . ASP B 1 110 ? 9.039 -18.062 -12.562 1 91.19 110 ASP B C 1
ATOM 2255 O O . ASP B 1 110 ? 9.695 -18.188 -11.523 1 91.19 110 ASP B O 1
ATOM 2259 N N . CYS B 1 111 ? 7.746 -18.391 -12.672 1 91.06 111 CYS B N 1
ATOM 2260 C CA . CYS B 1 111 ? 7.027 -18.922 -11.531 1 91.06 111 CYS B CA 1
ATOM 2261 C C . CYS B 1 111 ? 7.57 -20.297 -11.133 1 91.06 111 CYS B C 1
ATOM 2263 O O . CYS B 1 111 ? 7.781 -21.156 -11.992 1 91.06 111 CYS B O 1
ATOM 2265 N N . GLN B 1 112 ? 7.746 -20.375 -9.82 1 84.81 112 GLN B N 1
ATOM 2266 C CA . GLN B 1 112 ? 8.242 -21.656 -9.305 1 84.81 112 GLN B CA 1
ATOM 2267 C C . GLN B 1 112 ? 7.094 -22.609 -9.023 1 84.81 112 GLN B C 1
ATOM 2269 O O . GLN B 1 112 ? 6.094 -22.234 -8.414 1 84.81 112 GLN B O 1
ATOM 2274 N N . MET B 1 113 ? 7.191 -23.781 -9.672 1 75.44 113 MET B N 1
ATOM 2275 C CA . MET B 1 113 ? 6.23 -24.844 -9.383 1 75.44 113 MET B CA 1
ATOM 2276 C C . MET B 1 113 ? 6.926 -26.047 -8.75 1 75.44 113 MET B C 1
ATOM 2278 O O . MET B 1 113 ? 8.125 -26 -8.484 1 75.44 113 MET B O 1
ATOM 2282 N N . LYS B 1 114 ? 6.242 -27.062 -8.344 1 61.22 114 LYS B N 1
ATOM 2283 C CA . LYS B 1 114 ? 6.848 -28.219 -7.703 1 61.22 114 LYS B CA 1
ATOM 2284 C C . LYS B 1 114 ? 8.055 -28.719 -8.492 1 61.22 114 LYS B C 1
ATOM 2286 O O . LYS B 1 114 ? 9.094 -29.031 -7.914 1 61.22 114 LYS B O 1
ATOM 2291 N N . THR B 1 115 ? 7.953 -28.844 -9.727 1 53.66 115 THR B N 1
ATOM 2292 C CA . THR B 1 115 ? 9.07 -29.516 -10.391 1 53.66 115 THR B CA 1
ATOM 2293 C C . THR B 1 115 ? 9.672 -28.609 -11.461 1 53.66 115 THR B C 1
ATOM 2295 O O . THR B 1 115 ? 10.789 -28.859 -11.93 1 53.66 115 THR B O 1
ATOM 2298 N N . ARG B 1 116 ? 9.016 -27.531 -11.922 1 59.41 116 ARG B N 1
ATOM 2299 C CA . ARG B 1 116 ? 9.609 -26.719 -12.977 1 59.41 116 ARG B CA 1
ATOM 2300 C C . ARG B 1 116 ? 8.883 -25.375 -13.125 1 59.41 116 ARG B C 1
ATOM 2302 O O . ARG B 1 116 ? 7.711 -25.266 -12.766 1 59.41 116 ARG B O 1
ATOM 2309 N N . PRO B 1 117 ? 9.711 -24.375 -13.578 1 61.94 117 PRO B N 1
ATOM 2310 C CA . PRO B 1 117 ? 9.039 -23.109 -13.922 1 61.94 117 PRO B CA 1
ATOM 2311 C C . PRO B 1 117 ? 8.031 -23.281 -15.062 1 61.94 117 PRO B C 1
ATOM 2313 O O . PRO B 1 117 ? 8.203 -24.141 -15.922 1 61.94 117 PRO B O 1
ATOM 2316 N N . HIS B 1 118 ? 6.926 -22.625 -14.883 1 67.56 118 HIS B N 1
ATOM 2317 C CA . HIS B 1 118 ? 5.941 -22.656 -15.961 1 67.56 118 HIS B CA 1
ATOM 2318 C C . HIS B 1 118 ? 6.383 -21.781 -17.125 1 67.56 118 HIS B C 1
ATOM 2320 O O . HIS B 1 118 ? 6.668 -20.594 -16.953 1 67.56 118 HIS B O 1
ATOM 2326 N N . PRO B 1 119 ? 6.531 -22.375 -18.266 1 70.38 119 PRO B N 1
ATOM 2327 C CA . PRO B 1 119 ? 7.109 -21.625 -19.359 1 70.38 119 PRO B CA 1
ATOM 2328 C C . PRO B 1 119 ? 6.246 -20.438 -19.781 1 70.38 119 PRO B C 1
ATOM 2330 O O . PRO B 1 119 ? 6.742 -19.484 -20.406 1 70.38 119 PRO B O 1
ATOM 2333 N N . ASP B 1 120 ? 5.062 -20.406 -19.406 1 81.31 120 ASP B N 1
ATOM 2334 C CA . ASP B 1 120 ? 4.219 -19.344 -19.922 1 81.31 120 ASP B CA 1
ATOM 2335 C C . ASP B 1 120 ? 3.826 -18.359 -18.828 1 81.31 120 ASP B C 1
ATOM 2337 O O . ASP B 1 120 ? 2.887 -17.578 -18.984 1 81.31 120 ASP B O 1
ATOM 2341 N N . PHE B 1 121 ? 4.504 -18.5 -17.719 1 88.06 121 PHE B N 1
ATOM 2342 C CA . PHE B 1 121 ? 4.195 -17.609 -16.609 1 88.06 121 PHE B CA 1
ATOM 2343 C C . PHE B 1 121 ? 5.449 -16.906 -16.109 1 88.06 121 PHE B C 1
ATOM 2345 O O . PHE B 1 121 ? 6.547 -17.453 -16.172 1 88.06 121 PHE B O 1
ATOM 2352 N N . SER B 1 122 ? 5.293 -15.664 -15.688 1 92.62 122 SER B N 1
ATOM 2353 C CA . SER B 1 122 ? 6.406 -14.883 -15.156 1 92.62 122 SER B CA 1
ATOM 2354 C C . SER B 1 122 ? 6.035 -14.211 -13.844 1 92.62 122 SER B C 1
ATOM 2356 O O . SER B 1 122 ? 4.852 -14 -13.555 1 92.62 122 SER B O 1
ATOM 2358 N N . CYS B 1 123 ? 7.102 -13.969 -13.062 1 95.88 123 CYS B N 1
ATOM 2359 C CA . CYS B 1 123 ? 6.902 -13.25 -11.805 1 95.88 123 CYS B CA 1
ATOM 2360 C C . CYS B 1 123 ? 6.926 -11.742 -12.031 1 95.88 123 CYS B C 1
ATOM 2362 O O . CYS B 1 123 ? 7.871 -11.211 -12.617 1 95.88 123 CYS B O 1
ATOM 2364 N N . VAL B 1 124 ? 5.855 -11.094 -11.531 1 96.69 124 VAL B N 1
ATOM 2365 C CA . VAL B 1 124 ? 5.797 -9.641 -11.664 1 96.69 124 VAL B CA 1
ATOM 2366 C C . VAL B 1 124 ? 5.43 -9.016 -10.32 1 96.69 124 VAL B C 1
ATOM 2368 O O . VAL B 1 124 ? 4.684 -9.609 -9.531 1 96.69 124 VAL B O 1
ATOM 2371 N N . PRO B 1 125 ? 5.984 -7.855 -10.07 1 98.06 125 PRO B N 1
ATOM 2372 C CA . PRO B 1 125 ? 5.629 -7.191 -8.812 1 98.06 125 PRO B CA 1
ATOM 2373 C C . PRO B 1 125 ? 4.176 -6.719 -8.789 1 98.06 125 PRO B C 1
ATOM 2375 O O . PRO B 1 125 ? 3.605 -6.402 -9.836 1 98.06 125 PRO B O 1
ATOM 2378 N N . VAL B 1 126 ? 3.594 -6.781 -7.629 1 98.12 126 VAL B N 1
ATOM 2379 C CA . VAL B 1 126 ? 2.318 -6.113 -7.387 1 98.12 126 VAL B CA 1
ATOM 2380 C C . VAL B 1 126 ? 2.525 -4.926 -6.449 1 98.12 126 VAL B C 1
ATOM 2382 O O . VAL B 1 126 ? 3.383 -4.969 -5.566 1 98.12 126 VAL B O 1
ATOM 2385 N N . ASN B 1 127 ? 1.677 -3.867 -6.68 1 97.44 127 ASN B N 1
ATOM 2386 C CA . ASN B 1 127 ? 2.045 -2.572 -6.113 1 97.44 127 ASN B CA 1
ATOM 2387 C C . ASN B 1 127 ? 0.913 -1.983 -5.277 1 97.44 127 ASN B C 1
ATOM 2389 O O . ASN B 1 127 ? -0.261 -2.254 -5.535 1 97.44 127 ASN B O 1
ATOM 2393 N N . THR B 1 128 ? 1.341 -1.261 -4.277 1 97.31 128 THR B N 1
ATOM 2394 C CA . THR B 1 128 ? 0.494 -0.209 -3.725 1 97.31 128 THR B CA 1
ATOM 2395 C C . THR B 1 128 ? 0.935 1.162 -4.23 1 97.31 128 THR B C 1
ATOM 2397 O O . THR B 1 128 ? 1.904 1.27 -4.984 1 97.31 128 THR B O 1
ATOM 2400 N N . TYR B 1 129 ? 0.112 2.15 -3.904 1 93.69 129 TYR B N 1
ATOM 2401 C CA . TYR B 1 129 ? 0.406 3.506 -4.355 1 93.69 129 TYR B CA 1
ATOM 2402 C C . TYR B 1 129 ? 0.411 4.48 -3.186 1 93.69 129 TYR B C 1
ATOM 2404 O O . TYR B 1 129 ? -0.426 4.387 -2.285 1 93.69 129 TYR B O 1
ATOM 2412 N N . ARG B 1 130 ? 1.449 5.297 -3.268 1 91.75 130 ARG B N 1
ATOM 2413 C CA . ARG B 1 130 ? 1.607 6.238 -2.164 1 91.75 130 ARG B CA 1
ATOM 2414 C C . ARG B 1 130 ? 1.927 7.637 -2.682 1 91.75 130 ARG B C 1
ATOM 2416 O O . ARG B 1 130 ? 2.598 7.789 -3.705 1 91.75 130 ARG B O 1
ATOM 2423 N N . LYS B 1 131 ? 1.388 8.648 -1.935 1 91.75 131 LYS B N 1
ATOM 2424 C CA . LYS B 1 131 ? 1.822 10.023 -2.188 1 91.75 131 LYS B CA 1
ATOM 2425 C C . LYS B 1 131 ? 3.225 10.266 -1.634 1 91.75 131 LYS B C 1
ATOM 2427 O O . LYS B 1 131 ? 3.547 9.82 -0.529 1 91.75 131 LYS B O 1
ATOM 2432 N N . VAL B 1 132 ? 4.016 10.93 -2.412 1 94.06 132 VAL B N 1
ATOM 2433 C CA . VAL B 1 132 ? 5.348 11.352 -1.984 1 94.06 132 VAL B CA 1
ATOM 2434 C C . VAL B 1 132 ? 5.59 12.797 -2.402 1 94.06 132 VAL B C 1
ATOM 2436 O O . VAL B 1 132 ? 4.863 13.344 -3.238 1 94.06 132 VAL B O 1
ATOM 2439 N N . LEU B 1 133 ? 6.535 13.43 -1.667 1 93.44 133 LEU B N 1
ATOM 2440 C CA . LEU B 1 133 ? 7.023 14.734 -2.086 1 93.44 133 LEU B CA 1
ATOM 2441 C C . LEU B 1 133 ? 8.359 14.617 -2.812 1 93.44 133 LEU B C 1
ATOM 2443 O O . LEU B 1 133 ? 9.297 14.008 -2.295 1 93.44 133 LEU B O 1
ATOM 2447 N N . ARG B 1 134 ? 8.352 15.141 -3.959 1 93 134 ARG B N 1
ATOM 2448 C CA . ARG B 1 134 ? 9.602 15.172 -4.715 1 93 134 ARG B CA 1
ATOM 2449 C C . ARG B 1 134 ? 10.133 16.594 -4.828 1 93 134 ARG B C 1
ATOM 2451 O O . ARG B 1 134 ? 9.406 17.516 -5.223 1 93 134 ARG B O 1
ATOM 2458 N N . GLU B 1 135 ? 11.43 16.688 -4.59 1 92.44 135 GLU B N 1
ATOM 2459 C CA . GLU B 1 135 ? 12.07 18 -4.566 1 92.44 135 GLU B CA 1
ATOM 2460 C C . GLU B 1 135 ? 12.219 18.578 -5.973 1 92.44 135 GLU B C 1
ATOM 2462 O O . GLU B 1 135 ? 12.586 17.859 -6.902 1 92.44 135 GLU B O 1
ATOM 2467 N N . ILE B 1 136 ? 11.836 19.797 -6.09 1 89.69 136 ILE B N 1
ATOM 2468 C CA . ILE B 1 136 ? 12.188 20.578 -7.277 1 89.69 136 ILE B CA 1
ATOM 2469 C C . ILE B 1 136 ? 13.562 21.203 -7.09 1 89.69 136 ILE B C 1
ATOM 2471 O O . ILE B 1 136 ? 13.727 22.141 -6.293 1 89.69 136 ILE B O 1
ATOM 2475 N N . PRO B 1 137 ? 14.516 20.734 -7.816 1 86.06 137 PRO B N 1
ATOM 2476 C CA . PRO B 1 137 ? 15.891 21.141 -7.535 1 86.06 137 PRO B CA 1
ATOM 2477 C C . PRO B 1 137 ? 16.109 22.641 -7.699 1 86.06 137 PRO B C 1
ATOM 2479 O O . PRO B 1 137 ? 15.484 23.281 -8.555 1 86.06 137 PRO B O 1
ATOM 2482 N N . ASN B 1 138 ? 16.969 23.156 -6.777 1 86.44 138 ASN B N 1
ATOM 2483 C CA . ASN B 1 138 ? 17.547 24.5 -6.848 1 86.44 138 ASN B CA 1
ATOM 2484 C C . ASN B 1 138 ? 16.453 25.562 -6.797 1 86.44 138 ASN B C 1
ATOM 2486 O O . ASN B 1 138 ? 16.547 26.594 -7.477 1 86.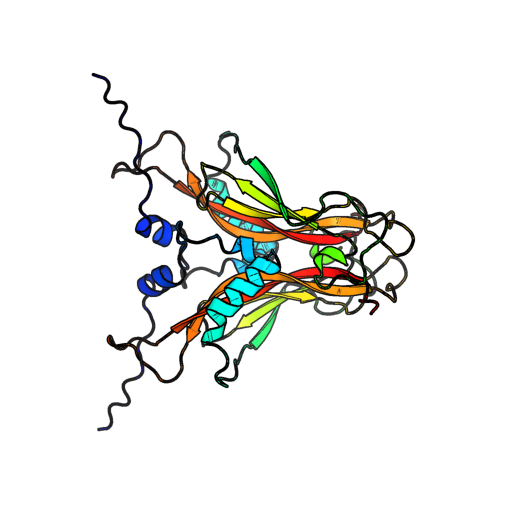44 138 ASN B O 1
ATOM 2490 N N . GLN B 1 139 ? 15.375 25.266 -6.188 1 89.25 139 GLN B N 1
ATOM 2491 C CA . GLN B 1 139 ? 14.281 26.219 -6.043 1 89.25 139 GLN B CA 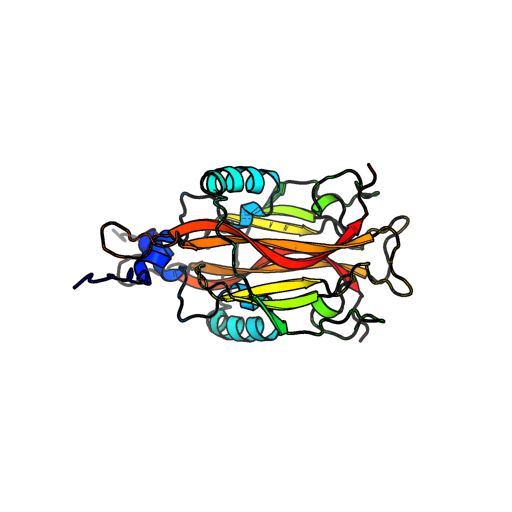1
ATOM 2492 C C . GLN B 1 139 ? 13.773 26.266 -4.602 1 89.25 139 GLN B C 1
ATOM 2494 O O . GLN B 1 139 ? 13.555 25.234 -3.982 1 89.25 139 GLN B O 1
ATOM 2499 N N . CYS B 1 140 ? 13.766 27.516 -4.121 1 92.62 140 CYS B N 1
ATOM 2500 C CA . CYS B 1 140 ? 13.133 27.719 -2.822 1 92.62 140 CYS B CA 1
ATOM 2501 C C . CYS B 1 140 ? 11.75 28.328 -2.979 1 92.62 140 CYS B C 1
ATOM 2503 O O . CYS B 1 140 ? 11.469 29.016 -3.969 1 92.62 140 CYS B O 1
ATOM 2505 N N . ASP B 1 141 ? 10.891 27.938 -2.035 1 90.06 141 ASP B N 1
ATOM 2506 C CA . ASP B 1 141 ? 9.617 28.656 -2.061 1 90.06 141 ASP B CA 1
ATOM 2507 C C . ASP B 1 141 ? 9.75 30.047 -1.465 1 90.06 141 ASP B C 1
ATOM 2509 O O . ASP B 1 141 ? 10.852 30.484 -1.125 1 90.06 141 ASP B O 1
ATOM 2513 N N . SER B 1 142 ? 8.641 30.844 -1.447 1 90.69 142 SER B N 1
ATOM 2514 C CA . SER B 1 142 ? 8.641 32.25 -1.038 1 90.69 142 SER B CA 1
ATOM 2515 C C . SER B 1 142 ? 9.109 32.375 0.407 1 90.69 142 SER B C 1
ATOM 2517 O O . SER B 1 142 ? 9.508 33.469 0.825 1 90.69 142 SER B O 1
ATOM 2519 N N . ARG B 1 143 ? 9.102 31.344 1.183 1 93 143 ARG B N 1
ATOM 2520 C CA . ARG B 1 143 ? 9.484 31.406 2.59 1 93 143 ARG B CA 1
ATOM 2521 C C . ARG B 1 143 ? 10.891 30.844 2.797 1 93 143 ARG B C 1
ATOM 2523 O O . ARG B 1 143 ? 11.328 30.672 3.934 1 93 143 ARG B O 1
ATOM 2530 N N . GLY B 1 144 ? 11.523 30.438 1.677 1 93.69 144 GLY B N 1
ATOM 2531 C CA . GLY B 1 144 ? 12.906 29.984 1.749 1 93.69 144 GLY B CA 1
ATOM 2532 C C . GLY B 1 144 ? 13.031 28.484 1.93 1 93.69 144 GLY B C 1
ATOM 2533 O O . GLY B 1 144 ? 14.125 27.984 2.203 1 93.69 144 GLY B O 1
ATOM 2534 N N . TYR B 1 145 ? 11.961 27.797 1.901 1 94.62 145 TYR B N 1
ATOM 2535 C CA . TYR B 1 145 ? 12 26.344 2.025 1 94.62 145 TYR B CA 1
ATOM 2536 C C . TYR B 1 145 ? 12.188 25.688 0.665 1 94.62 145 TYR B C 1
ATOM 2538 O O . TYR B 1 145 ? 11.82 26.266 -0.365 1 94.62 145 TYR B O 1
ATOM 2546 N N . LYS B 1 146 ? 12.781 24.516 0.767 1 94.06 146 LYS B N 1
ATOM 2547 C CA . LYS B 1 146 ? 12.867 23.703 -0.441 1 94.06 146 LYS B CA 1
ATOM 2548 C C . LYS B 1 146 ? 11.484 23.484 -1.058 1 94.06 146 LYS B C 1
ATOM 2550 O O . LYS B 1 146 ? 10.5 23.281 -0.34 1 94.06 146 LYS B O 1
ATOM 2555 N N . MET B 1 147 ? 11.43 23.453 -2.34 1 93.06 147 MET B N 1
ATOM 2556 C CA . MET B 1 147 ? 10.18 23.266 -3.066 1 93.06 147 MET B CA 1
ATOM 2557 C C . MET B 1 147 ? 9.977 21.797 -3.445 1 93.06 147 MET B C 1
ATOM 2559 O O . MET B 1 147 ? 10.922 21.125 -3.875 1 93.06 147 MET B O 1
ATOM 2563 N N . TYR B 1 148 ? 8.742 21.375 -3.215 1 91.5 148 TYR B N 1
ATOM 2564 C CA . TYR B 1 148 ? 8.398 19.984 -3.518 1 91.5 148 TYR B CA 1
ATOM 2565 C C . TYR B 1 148 ? 7.133 19.922 -4.359 1 91.5 148 TYR B C 1
ATOM 2567 O O . TYR B 1 148 ? 6.305 20.828 -4.328 1 91.5 148 TYR B O 1
ATOM 2575 N N . ILE B 1 149 ? 7.008 18.859 -5.098 1 91.25 149 ILE B N 1
ATOM 2576 C CA . ILE B 1 149 ? 5.777 18.531 -5.801 1 91.25 149 ILE B CA 1
ATOM 2577 C C . ILE B 1 149 ? 5.277 17.156 -5.336 1 91.25 149 ILE B C 1
ATOM 2579 O O . ILE B 1 149 ? 6.07 16.25 -5.121 1 91.25 149 ILE B O 1
ATOM 2583 N N . THR B 1 150 ? 3.979 17.062 -5.156 1 90.81 150 THR B N 1
ATOM 2584 C CA . THR B 1 150 ? 3.379 15.805 -4.742 1 90.81 150 THR B CA 1
ATOM 2585 C C . THR B 1 150 ? 3.25 14.852 -5.93 1 90.81 150 THR B C 1
ATOM 2587 O O . THR B 1 150 ? 2.822 15.258 -7.012 1 90.81 150 THR B O 1
ATOM 2590 N N . ARG B 1 151 ? 3.682 13.617 -5.77 1 90.5 151 ARG B N 1
ATOM 2591 C CA . ARG B 1 151 ? 3.58 12.594 -6.797 1 90.5 151 ARG B CA 1
ATOM 2592 C C . ARG B 1 151 ? 3.018 11.297 -6.227 1 90.5 151 ARG B C 1
ATOM 2594 O O . ARG B 1 151 ? 3.082 11.062 -5.016 1 90.5 151 ARG B O 1
ATOM 2601 N N . LEU B 1 152 ? 2.377 10.586 -7.152 1 91.56 152 LEU B N 1
ATOM 2602 C CA . LEU B 1 152 ? 1.961 9.227 -6.824 1 91.56 152 LEU B CA 1
ATOM 2603 C C . LEU B 1 152 ? 3.033 8.219 -7.219 1 91.56 152 LEU B C 1
ATOM 2605 O O . LEU B 1 152 ? 3.41 8.133 -8.391 1 91.56 152 LEU B O 1
ATOM 2609 N N . GLU B 1 153 ? 3.49 7.484 -6.254 1 92.5 153 GLU B N 1
ATOM 2610 C CA . GLU B 1 153 ? 4.562 6.527 -6.516 1 92.5 153 GLU B CA 1
ATOM 2611 C C . GLU B 1 153 ? 4.066 5.094 -6.375 1 92.5 153 GLU B C 1
ATOM 2613 O O . GLU B 1 153 ? 3.332 4.773 -5.438 1 92.5 153 GLU B O 1
ATOM 2618 N N . GLU B 1 154 ? 4.418 4.258 -7.383 1 94.31 154 GLU B N 1
ATOM 2619 C CA . GLU B 1 154 ? 4.176 2.82 -7.309 1 94.31 154 GLU B CA 1
ATOM 2620 C C . GLU B 1 154 ? 5.176 2.141 -6.375 1 94.31 154 GLU B C 1
ATOM 2622 O O . GLU B 1 154 ? 6.387 2.303 -6.531 1 94.31 154 GLU B O 1
ATOM 2627 N N . VAL B 1 155 ? 4.652 1.453 -5.387 1 97.12 155 VAL B N 1
ATOM 2628 C CA . VAL B 1 155 ? 5.508 0.814 -4.391 1 97.12 155 VAL B CA 1
ATOM 2629 C C . VAL B 1 155 ? 5.238 -0.689 -4.367 1 97.12 155 VAL B C 1
ATOM 2631 O O . VAL B 1 155 ? 4.207 -1.133 -3.854 1 97.12 155 VAL B O 1
ATOM 2634 N N . PRO B 1 156 ? 6.219 -1.528 -4.879 1 98.5 156 PRO B N 1
ATOM 2635 C CA . PRO B 1 156 ? 6.02 -2.979 -4.863 1 98.5 156 PRO B CA 1
ATOM 2636 C C . PRO B 1 156 ? 5.93 -3.549 -3.449 1 98.5 156 PRO B C 1
ATOM 2638 O O . PRO B 1 156 ? 6.715 -3.172 -2.578 1 98.5 156 PRO B O 1
ATOM 2641 N N . VAL B 1 157 ? 4.961 -4.484 -3.305 1 98.5 157 VAL B N 1
ATOM 2642 C CA . VAL B 1 157 ? 4.773 -5.02 -1.959 1 98.5 157 VAL B CA 1
ATOM 2643 C C . VAL B 1 157 ? 4.945 -6.535 -1.979 1 98.5 157 VAL B C 1
ATOM 2645 O O . VAL B 1 157 ? 5.113 -7.16 -0.929 1 98.5 157 VAL B O 1
ATOM 2648 N N . ALA B 1 158 ? 4.816 -7.141 -3.15 1 98.62 158 ALA B N 1
ATOM 2649 C CA . ALA B 1 158 ? 4.926 -8.586 -3.344 1 98.62 158 ALA B CA 1
ATOM 2650 C C . ALA B 1 158 ? 5.09 -8.93 -4.82 1 98.62 158 ALA B C 1
ATOM 2652 O O . ALA B 1 158 ? 5.242 -8.039 -5.66 1 98.62 158 ALA B O 1
ATOM 2653 N N . CYS B 1 159 ? 5.184 -10.188 -5.109 1 98.19 159 CYS B N 1
ATOM 2654 C CA . CYS B 1 159 ? 5.219 -10.672 -6.484 1 98.19 159 CYS B CA 1
ATOM 2655 C C . CYS B 1 159 ? 4.098 -11.664 -6.746 1 98.19 159 CYS B C 1
ATOM 2657 O O . CYS B 1 159 ? 3.639 -12.344 -5.82 1 98.19 159 CYS B O 1
ATOM 2659 N N . THR B 1 160 ? 3.643 -11.711 -7.965 1 96.88 160 THR B N 1
ATOM 2660 C CA . THR B 1 160 ? 2.602 -12.648 -8.359 1 96.88 160 THR B CA 1
ATOM 2661 C C . THR B 1 160 ? 2.967 -13.344 -9.672 1 96.88 160 THR B C 1
ATOM 2663 O O . THR B 1 160 ? 3.77 -12.82 -10.453 1 96.88 160 THR B O 1
ATOM 2666 N N . CYS B 1 161 ? 2.43 -14.508 -9.852 1 94.44 161 CYS B N 1
ATOM 2667 C CA . CYS B 1 161 ? 2.646 -15.297 -11.062 1 94.44 161 CYS B CA 1
ATOM 2668 C C . CYS B 1 161 ? 1.628 -14.938 -12.133 1 94.44 161 CYS B C 1
ATOM 2670 O O . CYS B 1 161 ? 0.422 -15.086 -11.93 1 94.44 161 CYS B O 1
ATOM 2672 N N . VAL B 1 162 ? 2.172 -14.516 -13.312 1 93.19 162 VAL B N 1
ATOM 2673 C CA . VAL B 1 162 ? 1.282 -13.984 -14.336 1 93.19 162 VAL B CA 1
ATOM 2674 C C . VAL B 1 162 ? 1.54 -14.688 -15.672 1 93.19 162 VAL B C 1
ATOM 2676 O O . VAL B 1 162 ? 2.689 -14.961 -16.016 1 93.19 162 VAL B O 1
ATOM 2679 N N . ALA B 1 163 ? 0.418 -14.945 -16.344 1 88.44 163 ALA B N 1
ATOM 2680 C CA . ALA B 1 163 ? 0.519 -15.531 -17.688 1 88.44 163 ALA B CA 1
ATOM 2681 C C . ALA B 1 163 ? 1.06 -14.516 -18.688 1 88.44 163 ALA B C 1
ATOM 2683 O O . ALA B 1 163 ? 0.766 -13.32 -18.594 1 88.44 163 ALA B O 1
ATOM 2684 N N . ALA B 1 164 ? 1.886 -15.023 -19.609 1 83.06 164 ALA B N 1
ATOM 2685 C CA . ALA B 1 164 ? 2.381 -14.164 -20.672 1 83.06 164 ALA B CA 1
ATOM 2686 C C . ALA B 1 164 ? 1.231 -13.617 -21.516 1 83.06 164 ALA B C 1
ATOM 2688 O O . ALA B 1 164 ? 0.222 -14.297 -21.719 1 83.06 164 ALA B O 1
ATOM 2689 N N . ARG B 1 165 ? 1.461 -12.359 -21.859 1 78.44 165 ARG B N 1
ATOM 2690 C CA . ARG B 1 165 ? 0.444 -11.773 -22.719 1 78.44 165 ARG B CA 1
ATOM 2691 C C . ARG B 1 165 ? 0.5 -12.375 -24.125 1 78.44 165 ARG B C 1
ATOM 2693 O O . ARG B 1 165 ? 1.58 -12.523 -24.703 1 78.44 165 ARG B O 1
ATOM 2700 N N . VAL B 1 166 ? -0.539 -13.023 -24.578 1 68.06 166 VAL B N 1
ATOM 2701 C CA . VAL B 1 166 ? -0.627 -13.5 -25.953 1 68.06 166 VAL B CA 1
ATOM 2702 C C . VAL B 1 166 ? -1.304 -12.453 -26.828 1 68.06 166 VAL B C 1
ATOM 2704 O O . VAL B 1 166 ? -2.396 -11.977 -26.5 1 68.06 166 VAL B O 1
ATOM 2707 N N . MET B 1 167 ? -0.534 -11.625 -27.562 1 55.44 167 MET B N 1
ATOM 2708 C CA . MET B 1 167 ? -1.096 -10.711 -28.547 1 55.44 167 MET B CA 1
ATOM 2709 C C . MET B 1 167 ? -1.792 -11.484 -29.672 1 55.44 167 MET B C 1
ATOM 2711 O O . MET B 1 167 ? -1.381 -12.602 -30.016 1 55.44 167 MET B O 1
#

pLDDT: mean 85.98, std 14.93, range [29.83, 98.75]